Protein AF-A0A973ASE5-F1 (afdb_monomer)

Secondary structure (DSSP, 8-state):
---HHHHHHHHHHHHHHHHHHHHHHTTS-PPPHHHHHHHHHHHHHTT-HHHHHHHHHHHHHHHHHTT---HHHHHHHHHHHHHTT-HHHHHHHHHHHHHH---HHHHHHHHHHHHHHHHHTT-SS-TT-SHHHHHHHHS-HHHHHHHHHHHHHHHHHHHHT---SSS--HHHHHHHHHHHHHHHHHIIIIISS--EEEE--SS-EEEEEE-TT-PEEEEEEEPTT-EEEEP----TT-TTEEEEEESS-EEEEGGGEEE---

Mean predicted aligned error: 13.34 Å

Sequence (262 aa):
MVNPILALARGLTIVAVVCLFLSTKNLIGSPSLNDSWSQSLDALKRDSPKEACALLKDWVGLKSQEGIQSAEPFFNLSLCSWQLKERAQAVVYALTSLNLRNSPLKRNSDIKLLQSFQKEIGIRDNLPSRNSFILKMIFPTGFLIFLGFLGAWILIGTLTFRKNKTSIHPLSIIGISICGIGMIFFVFIHQLGGPIAVITADKEVPIFAFDKSGNPEELALLPSGTMIELGVNKNENKNEFVQVLQPMGGWIKKESIQTVIP

Radius of gyration: 26.82 Å; Cα contacts (8 Å, |Δi|>4): 340; chains: 1; bounding box: 98×62×55 Å

pLDDT: mean 76.33, std 12.86, range [39.84, 93.56]

Nearest PDB structures (foldseek):
  5dbk-assembly1_B  TM=4.071E-01  e=1.119E-02  Bacillus thuringiensis Bt407
  4wnd-assembly1_A  TM=5.338E-01  e=7.860E-02  Homo sapiens
  4gpk-assembly1_A  TM=4.048E-01  e=1.579E-02  Bacillus thuringiensis serovar thuringiensis
  3sf4-assembly1_A  TM=5.120E-01  e=2.083E-01  Homo sapiens
  7wb4-assembly1_e  TM=4.640E-01  e=2.474E-01  Xenopus laevis

Structure (mmCIF, N/CA/C/O backbone):
data_AF-A0A973ASE5-F1
#
_entry.id   AF-A0A973ASE5-F1
#
loop_
_atom_site.group_PDB
_atom_site.id
_atom_site.type_symbol
_atom_site.label_atom_id
_atom_site.label_alt_id
_atom_site.label_comp_id
_atom_site.label_asym_id
_atom_site.label_entity_id
_atom_site.label_seq_id
_atom_site.pdbx_PDB_ins_code
_atom_site.Cartn_x
_atom_site.Cartn_y
_atom_site.Cartn_z
_atom_site.occupancy
_atom_site.B_iso_or_equiv
_atom_site.auth_seq_id
_atom_site.auth_comp_id
_atom_site.auth_asym_id
_atom_site.auth_atom_id
_atom_site.pdbx_PDB_model_num
ATOM 1 N N . MET A 1 1 ? -63.841 24.972 -22.801 1.00 54.59 1 MET A N 1
ATOM 2 C CA . MET A 1 1 ? -62.799 24.667 -23.806 1.00 54.59 1 MET A CA 1
ATOM 3 C C . MET A 1 1 ? -61.577 25.516 -23.485 1.00 54.59 1 MET A C 1
ATOM 5 O O . MET A 1 1 ? -61.654 26.730 -23.608 1.00 54.59 1 MET A O 1
ATOM 9 N N . VAL A 1 2 ? -60.506 24.918 -22.953 1.00 51.50 2 VAL A N 1
ATOM 10 C CA . VAL A 1 2 ? -59.280 25.655 -22.593 1.00 51.50 2 VAL A CA 1
ATOM 11 C C . VAL A 1 2 ? -58.441 25.839 -23.855 1.00 51.50 2 VAL A C 1
ATOM 13 O O . VAL A 1 2 ? -58.180 24.872 -24.563 1.00 51.50 2 VAL A O 1
ATOM 16 N N . ASN A 1 3 ? -58.067 27.084 -24.150 1.00 62.06 3 ASN A N 1
ATOM 17 C CA . ASN A 1 3 ? -57.324 27.455 -25.350 1.00 62.06 3 ASN A CA 1
ATOM 18 C C . ASN A 1 3 ? -55.935 26.768 -25.343 1.00 62.06 3 ASN A C 1
ATOM 20 O O . ASN A 1 3 ? -55.152 27.028 -24.422 1.00 62.06 3 ASN A O 1
ATOM 24 N N . PRO A 1 4 ? -55.614 25.894 -26.318 1.00 66.56 4 PRO A N 1
ATOM 25 C CA . PRO A 1 4 ? -54.401 25.066 -26.302 1.00 66.56 4 PRO A CA 1
ATOM 26 C C . PRO A 1 4 ? -53.106 25.889 -26.274 1.00 66.56 4 PRO A C 1
ATOM 28 O O . PRO A 1 4 ? -52.105 25.448 -25.713 1.00 66.56 4 PRO A O 1
ATOM 31 N N . ILE A 1 5 ? -53.142 27.126 -26.776 1.00 67.19 5 ILE A N 1
ATOM 32 C CA . ILE A 1 5 ? -52.003 28.054 -26.749 1.00 67.19 5 ILE A CA 1
ATOM 33 C C . ILE A 1 5 ? -51.668 28.476 -25.307 1.00 67.19 5 ILE A C 1
ATOM 35 O O . ILE A 1 5 ? -50.499 28.567 -24.932 1.00 67.19 5 ILE A O 1
ATOM 39 N N . LEU A 1 6 ? -52.684 28.661 -24.458 1.00 64.81 6 LEU A N 1
ATOM 40 C CA . LEU A 1 6 ? -52.498 29.058 -23.060 1.00 64.81 6 LEU A CA 1
ATOM 41 C C . LEU A 1 6 ? -51.961 27.900 -22.200 1.00 64.81 6 LEU A C 1
ATOM 43 O O . LEU A 1 6 ? -51.208 28.128 -21.253 1.00 64.81 6 LEU A O 1
ATOM 47 N N . ALA A 1 7 ? -52.315 26.656 -22.541 1.00 66.88 7 ALA A N 1
ATOM 48 C CA . ALA A 1 7 ? -51.772 25.464 -21.890 1.00 66.88 7 ALA A CA 1
ATOM 49 C C . ALA A 1 7 ? -50.281 25.270 -22.222 1.00 66.88 7 ALA A C 1
ATOM 51 O O . ALA A 1 7 ? -49.484 24.972 -21.333 1.00 66.88 7 ALA A O 1
ATOM 52 N N . LEU A 1 8 ? -49.892 25.526 -23.475 1.00 64.00 8 LEU A N 1
ATOM 53 C CA . LEU A 1 8 ? -48.504 25.419 -23.930 1.00 64.00 8 LEU A CA 1
ATOM 54 C C . LEU A 1 8 ? -47.612 26.511 -23.315 1.00 64.00 8 LEU A C 1
ATOM 56 O O . LEU A 1 8 ? -46.509 26.223 -22.853 1.00 64.00 8 LEU A O 1
ATOM 60 N N . ALA A 1 9 ? -48.124 27.743 -23.207 1.00 64.31 9 ALA A N 1
ATOM 61 C CA . ALA A 1 9 ? -47.423 28.849 -22.553 1.00 64.31 9 ALA A CA 1
ATOM 62 C C . ALA A 1 9 ? -47.174 28.591 -21.055 1.00 64.31 9 ALA A C 1
ATOM 64 O O . ALA A 1 9 ? -46.095 28.907 -20.548 1.00 64.31 9 ALA A O 1
ATOM 65 N N . ARG A 1 10 ? -48.135 27.968 -20.353 1.00 66.06 10 ARG A N 1
ATOM 66 C CA . ARG A 1 10 ? -47.990 27.563 -18.942 1.00 66.06 10 ARG A CA 1
ATOM 67 C C . ARG A 1 10 ? -47.007 26.404 -18.764 1.00 66.06 10 ARG A C 1
ATOM 69 O O . ARG A 1 10 ? -46.221 26.421 -17.823 1.00 66.06 10 ARG A O 1
ATOM 76 N N . GLY A 1 11 ? -46.997 25.437 -19.684 1.00 63.00 11 GLY A N 1
ATOM 77 C CA . GLY A 1 11 ? -46.004 24.357 -19.687 1.00 63.00 11 GLY A CA 1
ATOM 78 C C . GLY A 1 11 ? -44.574 24.881 -19.856 1.00 63.00 11 GLY A C 1
ATOM 79 O O . GLY A 1 11 ? -43.689 24.515 -19.087 1.00 63.00 11 GLY A O 1
ATOM 80 N N . LEU A 1 12 ? -44.361 25.809 -20.794 1.00 60.47 12 LEU A N 1
ATOM 81 C CA . LEU A 1 12 ? -43.054 26.430 -21.042 1.00 60.47 12 LEU A CA 1
ATOM 82 C C . LEU A 1 12 ? -42.562 27.293 -19.877 1.00 60.47 12 LEU A C 1
ATOM 84 O O . LEU A 1 12 ? -41.375 27.261 -19.561 1.00 60.47 12 LEU A O 1
ATOM 88 N N . THR A 1 13 ? -43.451 28.025 -19.201 1.00 66.38 13 THR A N 1
ATOM 89 C CA . THR A 1 13 ? -43.063 28.809 -18.016 1.00 66.38 13 THR A CA 1
ATOM 90 C C . THR A 1 13 ? -42.704 27.916 -16.836 1.00 66.38 13 THR A C 1
ATOM 92 O O . THR A 1 13 ? -41.729 28.202 -16.150 1.00 66.38 13 THR A O 1
ATOM 95 N N . ILE A 1 14 ? -43.410 26.801 -16.626 1.00 65.69 14 ILE A N 1
ATOM 96 C CA . ILE A 1 14 ? -43.063 25.845 -15.564 1.00 65.69 14 ILE A CA 1
ATOM 97 C C . ILE A 1 14 ? -41.712 25.183 -15.854 1.00 65.69 14 ILE A C 1
ATOM 99 O O . ILE A 1 14 ? -40.874 25.113 -14.961 1.00 65.69 14 ILE A O 1
ATOM 103 N N . VAL A 1 15 ? -41.449 24.769 -17.098 1.00 66.25 15 VAL A N 1
ATOM 104 C CA . VAL A 1 15 ? -40.149 24.188 -17.476 1.00 66.25 15 VAL A CA 1
ATOM 105 C C . VAL A 1 15 ? -39.024 25.215 -17.337 1.00 66.25 15 VAL A C 1
ATOM 107 O O . VAL A 1 15 ? -37.989 24.898 -16.761 1.00 66.25 15 VAL A O 1
ATOM 110 N N . ALA A 1 16 ? -39.233 26.463 -17.766 1.00 63.34 16 ALA A N 1
ATOM 111 C CA . ALA A 1 16 ? -38.241 27.526 -17.613 1.00 63.34 16 ALA A CA 1
ATOM 112 C C . ALA A 1 16 ? -37.953 27.845 -16.139 1.00 63.34 16 ALA A C 1
ATOM 114 O O . ALA A 1 16 ? -36.793 28.011 -15.770 1.00 63.34 16 ALA A O 1
ATOM 115 N N . VAL A 1 17 ? -38.979 27.870 -15.281 1.00 63.56 17 VAL A N 1
ATOM 116 C CA . VAL A 1 17 ? -38.823 28.089 -13.835 1.00 63.56 17 VAL A CA 1
ATOM 117 C C . VAL A 1 17 ? -38.135 26.900 -13.168 1.00 63.56 17 VAL A C 1
ATOM 119 O O . VAL A 1 17 ? -37.285 27.117 -12.314 1.00 63.56 17 VAL A O 1
ATOM 122 N N . VAL A 1 18 ? -38.417 25.660 -13.575 1.00 62.78 18 VAL A N 1
ATOM 123 C CA . VAL A 1 18 ? -37.726 24.465 -13.059 1.00 62.78 18 VAL A CA 1
ATOM 124 C C . VAL A 1 18 ? -36.266 24.425 -13.523 1.00 62.78 18 VAL A C 1
ATOM 126 O O . VAL A 1 18 ? -35.388 24.135 -12.715 1.00 62.78 18 VAL A O 1
ATOM 129 N N . CYS A 1 19 ? -35.970 24.797 -14.771 1.00 52.38 19 CYS A N 1
ATOM 130 C CA . CYS A 1 19 ? -34.597 24.936 -15.264 1.00 52.38 19 CYS A CA 1
ATOM 131 C C . CYS A 1 19 ? -33.847 26.078 -14.564 1.00 52.38 19 CYS A C 1
ATOM 133 O O . CYS A 1 19 ? -32.681 25.910 -14.217 1.00 52.38 19 CYS A O 1
ATOM 135 N N . LEU A 1 20 ? -34.512 27.201 -14.278 1.00 52.56 20 LEU A N 1
ATOM 136 C CA . LEU A 1 20 ? -33.948 28.284 -13.468 1.00 52.56 20 LEU A CA 1
ATOM 137 C C . LEU A 1 20 ? -33.749 27.860 -12.012 1.00 52.56 20 LEU A C 1
ATOM 139 O O . LEU A 1 20 ? -32.725 28.205 -11.438 1.00 52.56 20 LEU A O 1
ATOM 143 N N . PHE A 1 21 ? -34.646 27.070 -11.417 1.00 52.72 21 PHE A N 1
ATOM 144 C CA . PHE A 1 21 ? -34.480 26.535 -10.059 1.00 52.72 21 PHE A CA 1
ATOM 145 C C . PHE A 1 21 ? -33.365 25.486 -9.964 1.00 52.72 21 PHE A C 1
ATOM 147 O O . PHE A 1 21 ? -32.631 25.462 -8.980 1.00 52.72 21 PHE A O 1
ATOM 154 N N . LEU A 1 22 ? -33.188 24.648 -10.987 1.00 50.81 22 LEU A N 1
ATOM 155 C CA . LEU A 1 22 ? -32.067 23.707 -11.072 1.00 50.81 22 LEU A CA 1
ATOM 156 C C . LEU A 1 22 ? -30.739 24.436 -11.336 1.00 50.81 22 LEU A C 1
ATOM 158 O O . LEU A 1 22 ? -29.730 24.105 -10.721 1.00 50.81 22 LEU A O 1
ATOM 162 N N . SER A 1 23 ? -30.747 25.485 -12.165 1.00 41.03 23 SER A N 1
ATOM 163 C CA . SER A 1 23 ? -29.568 26.321 -12.415 1.00 41.03 23 SER A CA 1
ATOM 164 C C . SER A 1 23 ? -29.199 27.182 -11.203 1.00 41.03 23 SER A C 1
ATOM 166 O O . SER A 1 23 ? -28.018 27.374 -10.937 1.00 41.03 23 SER A O 1
ATOM 168 N N . THR A 1 24 ? -30.181 27.682 -10.448 1.00 41.16 24 THR A N 1
ATOM 169 C CA . THR A 1 24 ? -29.941 28.492 -9.241 1.00 41.16 24 THR A CA 1
ATOM 170 C C . THR A 1 24 ? -29.565 27.649 -8.033 1.00 41.16 24 THR A C 1
ATOM 172 O O . THR A 1 24 ? -28.753 28.102 -7.235 1.00 41.16 24 THR A O 1
ATOM 175 N N . LYS A 1 25 ? -30.025 26.395 -7.924 1.00 43.78 25 LYS A N 1
ATOM 176 C CA . LYS A 1 25 ? -29.478 25.449 -6.935 1.00 43.78 25 LYS A CA 1
ATOM 177 C C . LYS A 1 25 ? -27.997 25.127 -7.167 1.00 43.78 25 LYS A C 1
ATOM 179 O O . LYS A 1 25 ? -27.300 24.877 -6.193 1.00 43.78 25 LYS A O 1
ATOM 184 N N . ASN A 1 26 ? -27.502 25.237 -8.402 1.00 43.47 26 ASN A N 1
ATOM 185 C CA . ASN A 1 26 ? -26.064 25.197 -8.706 1.00 43.47 26 ASN A CA 1
ATOM 186 C C . ASN A 1 26 ? -25.333 26.537 -8.461 1.00 43.47 26 ASN A C 1
ATOM 188 O O . ASN A 1 26 ? -24.112 26.583 -8.556 1.00 43.47 26 ASN A O 1
ATOM 192 N N . LEU A 1 27 ? -26.052 27.623 -8.147 1.00 39.84 27 LEU A N 1
ATOM 193 C CA . LEU A 1 27 ? -25.506 28.963 -7.867 1.00 39.84 27 LEU A CA 1
ATOM 194 C C . LEU A 1 27 ? -25.623 29.372 -6.389 1.00 39.84 27 LEU A C 1
ATOM 196 O O . LEU A 1 27 ? -25.128 30.434 -6.011 1.00 39.84 27 LEU A O 1
ATOM 200 N N . ILE A 1 28 ? -26.232 28.544 -5.532 1.00 41.81 28 ILE A N 1
ATOM 201 C CA . ILE A 1 28 ? -26.172 28.722 -4.076 1.00 41.81 28 ILE A CA 1
ATOM 202 C C . ILE A 1 28 ? -24.798 28.231 -3.615 1.00 41.81 28 ILE A C 1
ATOM 204 O O . ILE A 1 28 ? -24.626 27.079 -3.234 1.00 41.81 28 ILE A O 1
ATOM 208 N N . GLY A 1 29 ? -23.821 29.133 -3.719 1.00 42.00 29 GLY A N 1
ATOM 209 C CA . GLY A 1 29 ? -22.592 29.167 -2.932 1.00 42.00 29 GLY A CA 1
ATOM 210 C C . GLY A 1 29 ? -21.932 27.822 -2.655 1.00 42.00 29 GLY A C 1
ATOM 211 O O . GLY A 1 29 ? -21.730 27.483 -1.492 1.00 42.00 29 GLY A O 1
ATOM 212 N N . SER A 1 30 ? -21.533 27.080 -3.689 1.00 45.12 30 SER A N 1
ATOM 213 C CA . SER A 1 30 ? -20.401 26.178 -3.498 1.00 45.12 30 SER A CA 1
ATOM 214 C C . SER A 1 30 ? -19.201 27.072 -3.156 1.00 45.12 30 SER A C 1
ATOM 216 O O . SER A 1 30 ? -18.880 27.939 -3.982 1.00 45.12 30 SER A O 1
ATOM 218 N N . PRO A 1 31 ? -18.562 26.944 -1.975 1.00 52.31 31 PRO A N 1
ATOM 219 C CA . PRO A 1 31 ? -17.299 27.633 -1.726 1.00 52.31 31 PRO A CA 1
ATOM 220 C C . PRO A 1 31 ? -16.385 27.349 -2.916 1.00 52.31 31 PRO A C 1
ATOM 222 O O . PRO A 1 31 ? -16.406 26.232 -3.447 1.00 52.31 31 PRO A O 1
ATOM 225 N N . SER A 1 32 ? -15.657 28.360 -3.403 1.00 62.22 32 SER A N 1
ATOM 226 C CA . SER A 1 32 ? -14.802 28.139 -4.567 1.00 62.22 32 SER A CA 1
ATOM 227 C C . SER A 1 32 ? -13.897 26.936 -4.268 1.00 62.22 32 SER A C 1
ATOM 229 O O . SER A 1 32 ? -13.468 26.751 -3.130 1.00 62.22 32 SER A O 1
ATOM 231 N N . LEU A 1 33 ? -13.644 26.055 -5.238 1.00 62.12 33 LEU A N 1
ATOM 232 C CA . LEU A 1 33 ? -12.897 24.810 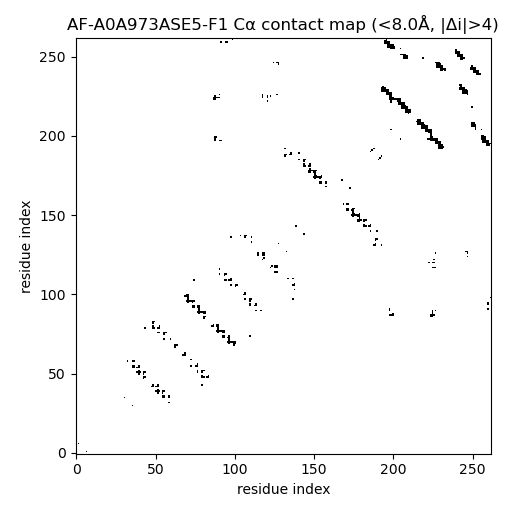-4.979 1.00 62.12 33 LEU A CA 1
ATOM 233 C C . LEU A 1 33 ? -11.509 25.050 -4.351 1.00 62.12 33 LEU A C 1
ATOM 235 O O . LEU A 1 33 ? -10.950 24.165 -3.704 1.00 62.12 33 LEU A O 1
ATOM 239 N N . ASN A 1 34 ? -10.952 26.246 -4.543 1.00 65.81 34 ASN A N 1
ATOM 240 C CA . ASN A 1 34 ? -9.715 26.677 -3.901 1.00 65.81 34 ASN A CA 1
ATOM 241 C C . ASN A 1 34 ? -9.925 27.063 -2.427 1.00 65.81 34 ASN A C 1
ATOM 243 O O . ASN A 1 34 ? -9.039 26.816 -1.609 1.00 65.81 34 ASN A O 1
ATOM 247 N N . ASP A 1 35 ? -11.095 27.600 -2.079 1.00 75.62 35 ASP A N 1
ATOM 248 C CA . ASP A 1 35 ? -11.489 27.894 -0.701 1.00 75.62 35 ASP A CA 1
ATOM 249 C C . ASP A 1 35 ? -11.771 26.615 0.090 1.00 75.62 35 ASP A C 1
ATOM 251 O O . ASP A 1 35 ? -11.356 26.522 1.239 1.00 75.62 35 ASP A O 1
ATOM 255 N N . SER A 1 36 ? -12.411 25.592 -0.492 1.00 77.00 36 SER A N 1
ATOM 256 C CA . SER A 1 36 ? -12.649 24.344 0.257 1.00 77.00 36 SER A CA 1
ATOM 257 C C . SER A 1 36 ? -11.355 23.563 0.511 1.00 77.00 36 SER A C 1
ATOM 259 O O . SER A 1 36 ? -11.184 22.972 1.579 1.00 77.00 36 SER A O 1
ATOM 261 N N . TRP A 1 37 ? -10.387 23.636 -0.412 1.00 81.94 37 TRP A N 1
ATOM 262 C CA . TRP A 1 37 ? -9.043 23.102 -0.192 1.00 81.94 37 TRP A CA 1
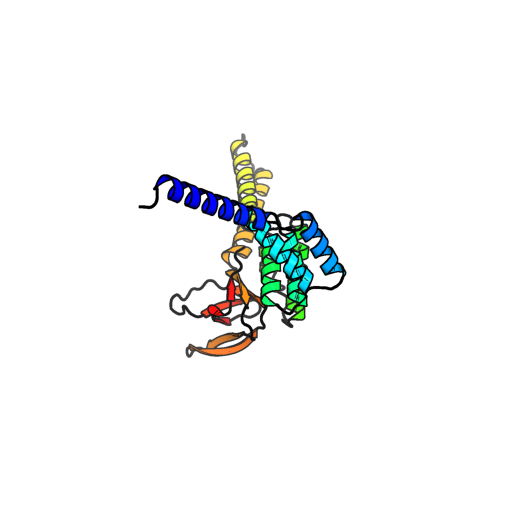ATOM 263 C C . TRP A 1 37 ? -8.328 23.814 0.961 1.00 81.94 37 TRP A C 1
ATOM 265 O O . TRP A 1 37 ? -7.874 23.153 1.896 1.00 81.94 37 TRP A O 1
ATOM 275 N N . SER A 1 38 ? -8.252 25.148 0.943 1.00 83.00 38 SER A N 1
ATOM 276 C CA . SER A 1 38 ? -7.582 25.911 2.005 1.00 83.00 38 SER A CA 1
ATOM 277 C C . SER A 1 38 ? -8.273 25.738 3.363 1.00 83.00 38 SER A C 1
ATOM 279 O O . SER A 1 38 ? -7.597 25.457 4.354 1.00 83.00 38 SER A O 1
ATOM 281 N N . GLN A 1 39 ? -9.608 25.768 3.396 1.00 83.25 39 GLN A N 1
ATOM 282 C CA . GLN A 1 39 ? -10.405 25.506 4.598 1.00 83.25 39 GLN A CA 1
ATOM 283 C C . GLN A 1 39 ? -10.152 24.106 5.162 1.00 83.25 39 GLN A C 1
ATOM 285 O O . GLN A 1 39 ? -10.030 23.954 6.377 1.00 83.25 39 GLN A O 1
ATOM 290 N N . SER A 1 40 ? -10.005 23.090 4.306 1.00 81.50 40 SER A N 1
ATOM 291 C CA . SER A 1 40 ? -9.689 21.733 4.761 1.00 81.50 40 SER A CA 1
ATOM 292 C C . SER A 1 40 ? -8.304 21.640 5.409 1.00 81.50 40 SER A C 1
ATOM 294 O O . SER A 1 40 ? -8.147 21.000 6.450 1.00 81.50 40 SER A O 1
ATOM 296 N N . LEU A 1 41 ? -7.302 22.332 4.853 1.00 86.06 41 LEU A N 1
ATOM 297 C CA . LEU A 1 41 ? -5.957 22.381 5.425 1.00 86.06 41 LEU A CA 1
ATOM 298 C C . LEU A 1 41 ? -5.946 23.124 6.761 1.00 86.06 41 LEU A C 1
ATOM 300 O O . LEU A 1 41 ? -5.256 22.713 7.693 1.00 86.06 41 LEU A O 1
ATOM 304 N N . ASP A 1 42 ? -6.722 24.196 6.880 1.00 86.31 42 ASP A N 1
ATOM 305 C CA . ASP A 1 42 ? -6.844 24.935 8.132 1.00 86.31 42 ASP A CA 1
ATOM 306 C C . ASP A 1 42 ? -7.667 24.171 9.178 1.00 86.31 42 ASP A C 1
ATOM 308 O O . ASP A 1 42 ? -7.375 24.265 10.369 1.00 86.31 42 ASP A O 1
ATOM 312 N N . ALA A 1 43 ? -8.650 23.362 8.774 1.00 81.56 43 ALA A N 1
ATOM 313 C CA . ALA A 1 43 ? -9.339 22.426 9.665 1.00 81.56 43 ALA A CA 1
ATOM 314 C C . ALA A 1 43 ? -8.395 21.323 10.185 1.00 81.56 43 ALA A C 1
ATOM 316 O O . ALA A 1 43 ? -8.447 20.993 11.369 1.00 81.56 43 ALA A O 1
ATOM 317 N N . LEU A 1 44 ? -7.477 20.815 9.349 1.00 83.38 44 LEU A N 1
ATOM 318 C CA . LEU A 1 44 ? -6.426 19.883 9.788 1.00 83.38 44 LEU A CA 1
ATOM 319 C C . LEU A 1 44 ? -5.470 20.529 10.797 1.00 83.38 44 LEU A C 1
ATOM 321 O O . LEU A 1 44 ? -5.146 19.918 11.810 1.00 83.38 44 LEU A O 1
ATOM 325 N N . LYS A 1 45 ? -5.046 21.779 10.565 1.00 86.44 45 LYS A N 1
ATOM 326 C CA . LYS A 1 45 ? -4.188 22.515 11.51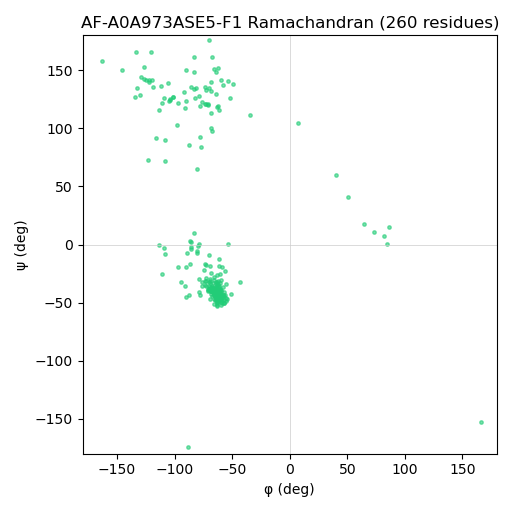5 1.00 86.44 45 LYS A CA 1
ATOM 327 C C . LYS A 1 45 ? -4.881 22.787 12.851 1.00 86.44 45 LYS A C 1
ATOM 329 O O . LYS A 1 45 ? -4.214 22.835 13.878 1.00 86.44 45 LYS A O 1
ATOM 334 N N . ARG A 1 46 ? -6.202 22.982 12.830 1.00 86.44 46 ARG A N 1
ATOM 335 C CA . ARG A 1 46 ? -7.048 23.190 14.018 1.00 86.44 46 ARG A CA 1
ATOM 336 C C . ARG A 1 46 ? -7.467 21.878 14.700 1.00 86.44 46 ARG A C 1
ATOM 338 O O . ARG A 1 46 ? -8.344 21.915 15.557 1.00 86.44 46 ARG A O 1
ATOM 345 N N . ASP A 1 47 ? -6.888 20.741 14.305 1.00 84.00 47 ASP A N 1
ATOM 346 C CA . ASP A 1 47 ? -7.198 19.399 14.821 1.00 84.00 47 ASP A CA 1
ATOM 347 C C . ASP A 1 47 ? -8.705 19.077 14.815 1.00 84.00 47 ASP A C 1
ATOM 349 O O . ASP A 1 47 ? -9.271 18.515 15.750 1.00 84.00 47 ASP A O 1
ATOM 353 N N . SER A 1 48 ? -9.386 19.478 13.738 1.00 89.12 48 SER A N 1
ATOM 354 C CA . SER A 1 48 ? -10.818 19.249 13.523 1.00 89.12 48 SER A CA 1
ATOM 355 C C . SER A 1 48 ? -11.029 18.201 12.418 1.00 89.12 48 SER A C 1
ATOM 357 O O . SER A 1 48 ? -11.461 18.537 11.310 1.00 89.12 48 SER A O 1
ATOM 359 N N . PRO A 1 49 ? -10.739 16.906 12.681 1.00 87.25 49 PRO A N 1
ATOM 360 C CA . PRO A 1 49 ? -10.674 15.868 11.648 1.00 87.25 49 PRO A CA 1
ATOM 361 C C . PRO A 1 49 ? -12.002 15.623 10.937 1.00 87.25 49 PRO A C 1
ATOM 363 O O . PRO A 1 49 ? -12.003 15.312 9.751 1.00 87.25 49 PRO A O 1
ATOM 366 N N . LYS A 1 50 ? -13.139 15.786 11.629 1.00 89.06 50 LYS A N 1
ATOM 367 C CA . LYS A 1 50 ? -14.476 15.605 11.037 1.00 89.06 50 LYS A CA 1
ATOM 368 C C . LYS A 1 50 ? -14.754 16.628 9.937 1.00 89.06 50 LYS A C 1
ATOM 370 O O . LYS A 1 50 ? -15.189 16.253 8.853 1.00 89.06 50 LYS A O 1
ATOM 375 N N . GLU A 1 51 ? -14.478 17.900 10.221 1.00 88.19 51 GLU A N 1
ATOM 376 C CA . GLU A 1 51 ? -14.659 19.008 9.277 1.00 88.19 51 GLU A CA 1
ATOM 377 C C . GLU A 1 51 ? -13.697 18.860 8.094 1.00 88.19 51 GLU A C 1
ATOM 379 O O . GLU A 1 51 ? -14.124 18.892 6.942 1.00 88.19 51 GLU A O 1
ATOM 384 N N . ALA A 1 52 ? -12.419 18.580 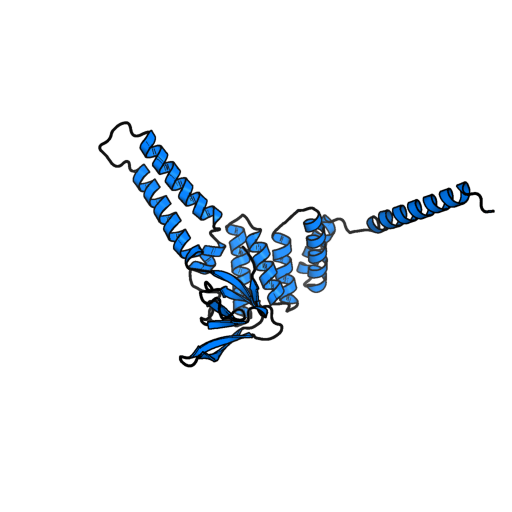8.374 1.00 87.94 52 ALA A N 1
ATOM 385 C CA . ALA A 1 52 ? -11.413 18.346 7.343 1.00 87.94 52 ALA A CA 1
ATOM 386 C C . ALA A 1 52 ? -11.793 17.193 6.398 1.00 87.94 52 ALA A C 1
ATOM 388 O O . ALA A 1 52 ? -11.734 17.347 5.179 1.00 87.94 52 ALA A O 1
ATOM 389 N N . CYS A 1 53 ? -12.217 16.051 6.947 1.00 89.62 53 CYS A N 1
ATOM 390 C CA . CYS A 1 53 ? -12.625 14.892 6.155 1.00 89.62 53 CYS A CA 1
ATOM 391 C C . CYS A 1 53 ? -13.857 15.177 5.289 1.00 89.62 53 CYS A C 1
ATOM 393 O O . CYS A 1 53 ? -13.893 14.723 4.148 1.00 89.62 53 CYS A O 1
ATOM 395 N N . ALA A 1 54 ? -14.850 15.913 5.798 1.00 88.94 54 ALA A N 1
ATOM 396 C CA . ALA A 1 54 ? -16.028 16.285 5.015 1.00 88.94 54 ALA A CA 1
ATOM 397 C C . ALA A 1 54 ? -15.642 17.173 3.821 1.00 88.94 54 ALA A C 1
ATOM 399 O O . ALA A 1 54 ? -15.914 16.815 2.677 1.00 88.94 54 ALA A O 1
ATOM 400 N N . LEU A 1 55 ? -14.896 18.253 4.078 1.00 88.50 55 LEU A N 1
ATOM 401 C CA . LEU A 1 55 ? -14.448 19.188 3.040 1.00 88.50 55 LEU A CA 1
ATOM 402 C C . LEU A 1 55 ? -13.583 18.506 1.970 1.00 88.50 55 LEU A C 1
ATOM 404 O O . LEU A 1 55 ? -13.726 18.786 0.780 1.00 88.50 55 LEU A O 1
ATOM 408 N N . LEU A 1 56 ? -12.702 17.584 2.371 1.00 88.94 56 LEU A N 1
ATOM 409 C CA . LEU A 1 56 ? -11.864 16.833 1.436 1.00 88.94 56 LEU A CA 1
ATOM 410 C C . LEU A 1 56 ? -12.660 15.816 0.612 1.00 88.94 56 LEU A C 1
ATOM 412 O O . LEU A 1 56 ? -12.376 15.665 -0.575 1.00 88.94 56 LEU A O 1
ATOM 416 N N . LYS A 1 57 ? -13.644 15.123 1.205 1.00 90.25 57 LYS A N 1
ATOM 417 C CA . LYS A 1 57 ? -14.523 14.194 0.469 1.00 90.25 57 LYS A CA 1
ATOM 418 C C . LYS A 1 57 ? -15.312 14.948 -0.602 1.00 90.25 57 LYS A C 1
ATOM 420 O O . LYS A 1 57 ? -15.347 14.497 -1.747 1.00 90.25 57 LYS A O 1
ATOM 425 N N . ASP A 1 58 ? -15.847 16.116 -0.259 1.00 87.94 58 ASP A N 1
ATOM 426 C CA . ASP A 1 58 ? -16.571 16.975 -1.198 1.00 87.94 58 ASP A CA 1
ATOM 427 C C . ASP A 1 58 ? -15.651 17.477 -2.320 1.00 87.94 58 ASP A C 1
ATOM 429 O O . ASP A 1 58 ? -15.989 17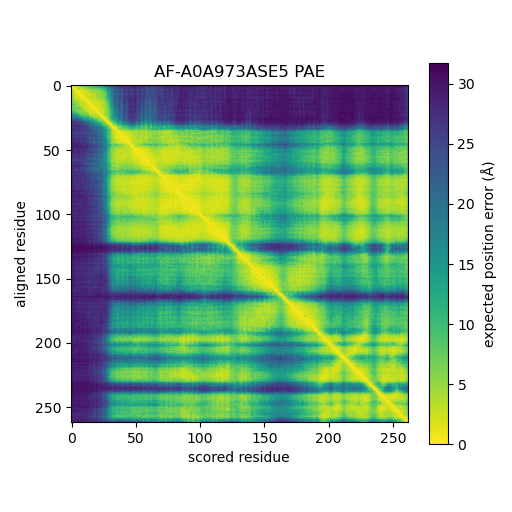.373 -3.500 1.00 87.94 58 ASP A O 1
ATOM 433 N N . TRP A 1 59 ? -14.444 17.944 -1.975 1.00 87.69 59 TRP A N 1
ATOM 434 C CA . TRP A 1 59 ? -13.454 18.388 -2.961 1.00 87.69 59 TRP A CA 1
ATOM 435 C C . TRP A 1 59 ? -13.063 17.266 -3.931 1.00 87.69 59 TRP A C 1
ATOM 437 O O . TRP A 1 59 ? -13.044 17.476 -5.145 1.00 87.69 59 TRP A O 1
ATOM 447 N N . VAL A 1 60 ? -12.781 16.063 -3.415 1.00 87.75 60 VAL A N 1
ATOM 448 C CA . VAL A 1 60 ? -12.428 14.891 -4.234 1.00 87.75 60 VAL A CA 1
ATOM 449 C C . VAL A 1 60 ? -13.593 14.483 -5.130 1.00 87.75 60 VAL A C 1
ATOM 451 O O . VAL A 1 60 ? -13.373 14.196 -6.305 1.00 87.75 60 VAL A O 1
ATOM 454 N N . GLY A 1 61 ? -14.824 14.497 -4.613 1.00 85.81 61 GLY A N 1
ATOM 455 C CA . GLY A 1 61 ? -16.025 14.203 -5.392 1.00 85.81 61 GLY A CA 1
ATOM 456 C C . GLY A 1 61 ? -16.193 15.155 -6.576 1.00 85.81 61 GLY A C 1
ATOM 457 O O . GLY A 1 61 ? -16.377 14.703 -7.706 1.00 85.81 61 GLY A O 1
ATOM 458 N N . LEU A 1 62 ? -16.042 16.461 -6.339 1.00 84.56 62 LEU A N 1
ATOM 459 C CA . LEU A 1 62 ? -16.123 17.485 -7.383 1.00 84.56 62 LEU A CA 1
ATOM 460 C C . LEU A 1 62 ? -14.992 17.345 -8.413 1.00 84.56 62 LEU A C 1
ATOM 462 O O . LEU A 1 62 ? -15.248 17.304 -9.614 1.00 84.56 62 LEU A O 1
ATOM 466 N N . LYS A 1 63 ? -13.737 17.193 -7.972 1.00 82.06 63 LYS A N 1
ATOM 467 C CA . LYS A 1 63 ? -12.599 17.041 -8.895 1.00 82.06 63 LYS A CA 1
ATOM 468 C C . LYS A 1 63 ? -12.628 15.748 -9.696 1.00 82.06 63 LYS A C 1
ATOM 470 O O . LYS A 1 63 ? -12.250 15.756 -10.866 1.00 82.06 63 LYS A O 1
ATOM 475 N N . SER A 1 64 ? -13.144 14.666 -9.120 1.00 83.25 64 SER A N 1
ATOM 476 C CA . SER A 1 64 ? -13.350 13.421 -9.853 1.00 83.25 64 SER A CA 1
ATOM 477 C C . SER A 1 64 ? -14.380 13.578 -10.977 1.00 83.25 64 SER A C 1
ATOM 479 O O . SER A 1 64 ? -14.214 12.951 -12.021 1.00 83.25 64 SER A O 1
ATOM 481 N N . GLN A 1 65 ? -15.414 14.410 -10.802 1.00 82.75 65 GLN A N 1
ATOM 482 C CA . GLN A 1 65 ? -16.383 14.724 -11.864 1.00 82.75 65 GLN A CA 1
ATOM 483 C C . GLN A 1 65 ? -15.754 15.560 -12.988 1.00 82.75 65 GLN A C 1
ATOM 485 O O . GLN A 1 65 ? -16.125 15.409 -14.148 1.00 82.75 65 GLN A O 1
ATOM 490 N N . GLU A 1 66 ? -14.756 16.383 -12.662 1.00 81.00 66 GLU A N 1
ATOM 491 C CA . GLU A 1 66 ? -13.941 17.130 -13.631 1.00 81.00 66 GLU A CA 1
ATOM 492 C C . GLU A 1 66 ? -12.832 16.276 -14.285 1.00 81.00 66 GLU A C 1
ATOM 494 O O . GLU A 1 66 ? -12.079 16.774 -15.121 1.00 81.00 66 GLU A O 1
ATOM 499 N N . GLY A 1 67 ? -12.693 14.999 -13.905 1.00 77.62 67 GLY A N 1
ATOM 500 C CA . GLY A 1 67 ? -11.627 14.113 -14.388 1.00 77.62 67 GLY A CA 1
ATOM 501 C C . GLY A 1 67 ? -10.237 14.423 -13.817 1.00 77.62 67 GLY A C 1
ATOM 502 O O . GLY A 1 67 ? -9.240 13.877 -14.288 1.00 77.62 67 GLY A O 1
ATOM 503 N N . ILE A 1 68 ? -10.147 15.283 -12.801 1.00 74.31 68 ILE A N 1
ATOM 504 C CA . ILE A 1 68 ? -8.891 15.658 -12.153 1.00 74.31 68 ILE A CA 1
ATOM 505 C C . ILE A 1 68 ? -8.637 14.710 -10.982 1.00 74.31 68 ILE A C 1
ATOM 507 O O . ILE A 1 68 ? -9.378 14.691 -10.000 1.00 74.31 68 ILE A O 1
ATOM 511 N N . GLN A 1 69 ? -7.541 13.955 -11.057 1.00 79.88 69 GLN A N 1
ATOM 512 C CA . GLN A 1 69 ? -7.064 13.111 -9.964 1.00 79.88 69 GLN A CA 1
A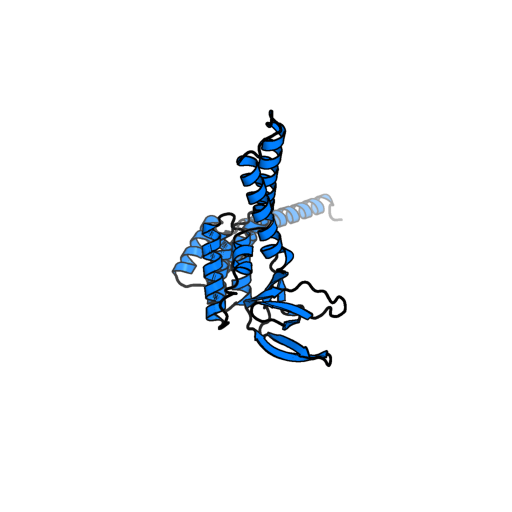TOM 513 C C . GLN A 1 69 ? -5.762 13.688 -9.399 1.00 79.88 69 GLN A C 1
ATOM 515 O O . GLN A 1 69 ? -4.782 13.867 -10.118 1.00 79.88 69 GLN A O 1
ATOM 520 N N . SER A 1 70 ? -5.753 13.996 -8.102 1.00 85.69 70 SER A N 1
ATOM 521 C CA . SER A 1 70 ? -4.576 14.471 -7.365 1.00 85.69 70 SER A CA 1
ATOM 522 C C . SER A 1 70 ? -4.360 13.583 -6.146 1.00 85.69 70 SER A C 1
ATOM 524 O O . SER A 1 70 ? -5.321 13.152 -5.514 1.00 85.69 70 SER A O 1
ATOM 526 N N . ALA A 1 71 ? -3.098 13.303 -5.821 1.00 88.25 71 ALA A N 1
ATOM 527 C CA . ALA A 1 71 ? -2.735 12.450 -4.694 1.00 88.25 71 ALA A CA 1
ATOM 528 C C . ALA A 1 71 ? -2.879 13.157 -3.336 1.00 88.25 71 ALA A C 1
ATOM 530 O O . ALA A 1 71 ? -3.243 12.538 -2.341 1.00 88.25 71 ALA A O 1
ATOM 531 N N . GLU A 1 72 ? -2.590 14.459 -3.283 1.00 89.88 72 GLU A N 1
ATOM 532 C CA . GLU A 1 72 ? -2.550 15.247 -2.049 1.00 89.88 72 GLU A CA 1
ATOM 533 C C . GLU A 1 72 ? -3.857 15.207 -1.217 1.00 89.88 72 GLU A C 1
ATOM 535 O O . GLU A 1 72 ? -3.770 15.019 -0.001 1.00 89.88 72 GLU A O 1
ATOM 540 N N . PRO A 1 73 ? -5.062 15.308 -1.808 1.00 89.75 73 PRO A N 1
ATOM 541 C CA . PRO A 1 73 ? -6.317 15.140 -1.076 1.00 89.75 73 PRO A CA 1
ATOM 542 C C . PRO A 1 73 ? -6.475 13.758 -0.443 1.00 89.75 73 PRO A C 1
ATOM 544 O O . PRO A 1 73 ? -6.914 13.667 0.699 1.00 89.75 73 PRO A O 1
ATOM 547 N N . PHE A 1 74 ? -6.087 12.685 -1.139 1.00 91.69 74 PHE A N 1
ATOM 548 C CA . PHE A 1 74 ? -6.162 11.325 -0.597 1.00 91.69 74 PHE A CA 1
ATOM 549 C C . PHE A 1 74 ? -5.176 11.114 0.554 1.00 91.69 74 PHE A C 1
ATOM 551 O O . PHE A 1 74 ? -5.511 10.464 1.543 1.00 91.69 74 PHE A O 1
ATOM 558 N N . PHE A 1 75 ? -3.992 11.729 0.480 1.00 91.81 75 PHE A N 1
ATOM 559 C CA . PHE A 1 75 ? -3.054 11.748 1.599 1.00 91.81 75 PHE A CA 1
ATOM 560 C C . PHE A 1 75 ? -3.682 12.405 2.835 1.00 91.81 75 PHE A C 1
ATOM 562 O O . PHE A 1 75 ? -3.694 11.820 3.915 1.00 91.81 75 PHE A O 1
ATOM 569 N N . ASN A 1 76 ? -4.283 13.581 2.677 1.00 92.00 76 ASN A N 1
ATOM 570 C CA . ASN A 1 76 ? -4.929 14.286 3.784 1.00 92.00 76 ASN A CA 1
ATOM 571 C C . ASN A 1 76 ? -6.180 13.555 4.306 1.00 92.00 76 ASN A C 1
ATOM 573 O O . ASN A 1 76 ? -6.399 13.501 5.517 1.00 92.00 76 ASN A O 1
ATOM 577 N N . LEU A 1 77 ? -6.958 12.926 3.418 1.00 92.94 77 LEU A N 1
ATOM 578 C CA . LEU A 1 77 ? -8.088 12.070 3.789 1.00 92.94 77 LEU A CA 1
ATOM 579 C C . LEU A 1 77 ? -7.644 10.882 4.634 1.00 92.94 77 LEU A C 1
ATOM 581 O O . LEU A 1 77 ? -8.339 10.520 5.583 1.00 92.94 77 LEU A O 1
ATOM 585 N N . SER A 1 78 ? -6.490 10.289 4.322 1.00 93.56 78 SER A N 1
ATOM 586 C CA . SER A 1 78 ? -5.948 9.194 5.122 1.00 93.56 78 SER A CA 1
ATOM 587 C C . SER A 1 78 ? -5.644 9.630 6.557 1.00 93.56 78 SER A C 1
ATOM 589 O O . SER A 1 78 ? -5.998 8.916 7.491 1.00 93.56 78 SER A O 1
ATOM 591 N N . LEU A 1 79 ? -5.089 10.834 6.744 1.00 93.00 79 LEU A N 1
ATOM 592 C CA . LEU A 1 79 ? -4.773 11.389 8.062 1.00 93.00 79 LEU A CA 1
ATOM 593 C C . LEU A 1 79 ? -6.035 11.650 8.889 1.00 93.00 79 LEU A C 1
ATOM 595 O O . LEU A 1 79 ? -6.130 11.173 10.019 1.00 93.00 79 LEU A O 1
ATOM 599 N N . CYS A 1 80 ? -7.026 12.353 8.332 1.00 93.06 80 CYS A N 1
ATOM 600 C CA . CYS A 1 80 ? -8.244 12.646 9.089 1.00 93.06 80 CYS A CA 1
ATOM 601 C C . CYS A 1 80 ? -9.063 11.373 9.360 1.00 93.06 80 CYS A C 1
ATOM 603 O O . CYS A 1 80 ? -9.537 11.187 10.477 1.00 93.06 80 CYS A O 1
ATOM 605 N N . SER A 1 81 ? -9.159 10.443 8.401 1.00 92.38 81 SER A N 1
ATOM 606 C CA . SER A 1 81 ? -9.880 9.171 8.595 1.00 92.38 81 SER A CA 1
ATOM 607 C C . SER A 1 81 ? -9.222 8.325 9.688 1.00 92.38 81 SER A C 1
ATOM 609 O O . SER A 1 81 ? -9.904 7.689 10.491 1.00 92.38 81 SER A O 1
ATOM 611 N N . TRP A 1 82 ? -7.889 8.377 9.784 1.00 93.31 82 TRP A N 1
ATOM 612 C CA . TRP A 1 82 ? -7.144 7.732 10.860 1.00 93.31 82 TRP A CA 1
ATOM 613 C C . TRP A 1 82 ? -7.490 8.313 12.232 1.00 93.31 82 TRP A C 1
ATOM 615 O O . TRP A 1 82 ? -7.785 7.561 13.163 1.00 93.31 82 TRP A O 1
ATOM 625 N N . GLN A 1 83 ? -7.532 9.646 12.345 1.00 91.19 83 GLN A N 1
ATOM 626 C CA . GLN A 1 83 ? -7.939 10.346 13.569 1.00 91.19 83 GLN A CA 1
ATOM 627 C C . GLN A 1 83 ? -9.395 10.032 13.964 1.00 91.19 83 GLN A C 1
ATOM 629 O O . GLN A 1 83 ? -9.713 9.961 15.151 1.00 91.19 83 GLN A O 1
ATOM 634 N N . LEU A 1 84 ? -10.272 9.775 12.987 1.00 91.38 84 LEU A N 1
ATOM 635 C CA . LEU A 1 84 ? -11.663 9.351 13.205 1.00 91.38 84 LEU A CA 1
ATOM 636 C C . LEU A 1 84 ? -11.819 7.866 13.563 1.00 91.38 84 LEU A C 1
ATOM 638 O O . LEU A 1 84 ? -12.940 7.419 13.798 1.00 91.38 84 LEU A O 1
ATOM 642 N N . LYS A 1 85 ? -10.718 7.110 13.656 1.00 90.12 85 LYS A N 1
ATOM 643 C CA . LYS A 1 85 ? -10.693 5.653 13.874 1.00 90.12 85 LYS A CA 1
ATOM 644 C C . LYS A 1 85 ? -11.307 4.836 12.727 1.00 90.12 85 LYS A C 1
ATOM 646 O O . LYS A 1 85 ? -11.552 3.643 12.893 1.00 90.12 85 LYS A O 1
ATOM 651 N N . GLU A 1 86 ? -11.467 5.423 11.542 1.00 90.62 86 GLU A N 1
ATOM 652 C CA . GLU A 1 86 ? -11.870 4.736 10.307 1.00 90.62 86 GLU A CA 1
ATOM 653 C C . GLU A 1 86 ? -10.641 4.044 9.673 1.00 90.62 86 GLU A C 1
ATOM 655 O O . GLU A 1 86 ? -10.156 4.428 8.607 1.00 90.62 86 GLU A O 1
ATOM 660 N N . ARG A 1 87 ? -10.078 3.042 10.368 1.00 90.25 87 ARG A N 1
ATOM 661 C CA . ARG A 1 87 ? -8.747 2.462 10.076 1.00 90.25 87 ARG A CA 1
ATOM 662 C C . ARG A 1 87 ? -8.611 1.914 8.651 1.00 90.25 87 ARG A C 1
ATOM 664 O O . ARG A 1 87 ? -7.660 2.265 7.956 1.00 90.25 87 ARG A O 1
ATOM 671 N N . ALA A 1 88 ? -9.553 1.083 8.201 1.00 87.81 88 ALA A N 1
ATOM 672 C CA . ALA A 1 88 ? -9.519 0.507 6.855 1.00 87.81 88 ALA A CA 1
ATOM 673 C C . ALA A 1 88 ? -9.565 1.584 5.768 1.00 87.81 88 ALA A C 1
ATOM 675 O O . ALA A 1 88 ? -8.756 1.584 4.841 1.00 87.81 88 ALA A O 1
ATOM 676 N N . GLN A 1 89 ? -10.465 2.551 5.929 1.00 90.38 89 GLN A N 1
ATOM 677 C CA . GLN A 1 89 ? -10.660 3.624 4.966 1.00 90.38 89 GLN A CA 1
ATOM 678 C C . GLN A 1 89 ? -9.444 4.557 4.894 1.00 90.38 89 GLN A C 1
ATOM 680 O O . GLN A 1 89 ? -9.020 4.935 3.803 1.00 90.38 89 GLN A O 1
ATOM 685 N N . ALA A 1 90 ? -8.812 4.847 6.032 1.00 91.00 90 ALA A N 1
ATOM 686 C CA . ALA A 1 90 ? -7.558 5.589 6.080 1.00 91.00 90 ALA A CA 1
ATOM 687 C C . ALA A 1 90 ? -6.439 4.906 5.274 1.00 91.00 90 ALA A C 1
ATOM 689 O O . ALA A 1 90 ? -5.754 5.556 4.485 1.00 91.00 90 ALA A O 1
ATOM 690 N N . VAL A 1 91 ? -6.280 3.589 5.425 1.00 89.94 91 VAL A N 1
ATOM 691 C CA . VAL A 1 91 ? -5.263 2.810 4.701 1.00 89.94 91 VAL A CA 1
ATOM 692 C C . VAL A 1 91 ? -5.562 2.767 3.202 1.00 89.94 91 VAL A C 1
ATOM 694 O O . VAL A 1 91 ? -4.655 2.962 2.392 1.00 89.94 91 VAL A O 1
ATOM 697 N N . VAL A 1 92 ? -6.829 2.598 2.817 1.00 89.81 92 VAL A N 1
ATOM 698 C CA . VAL A 1 92 ? -7.261 2.652 1.410 1.00 89.81 92 VAL A CA 1
ATOM 699 C C . VAL A 1 92 ? -6.951 4.016 0.785 1.00 89.81 92 VAL A C 1
ATOM 701 O O . VAL A 1 92 ? -6.407 4.072 -0.319 1.00 89.81 92 VAL A O 1
ATOM 704 N N . TYR A 1 93 ? -7.221 5.123 1.483 1.00 91.31 93 TYR A N 1
ATOM 705 C CA . TYR A 1 93 ? -6.877 6.460 0.989 1.00 91.31 93 TYR A CA 1
ATOM 706 C C . TYR A 1 93 ? -5.367 6.677 0.870 1.00 91.31 93 TYR A C 1
ATOM 708 O O . TYR A 1 93 ? -4.912 7.235 -0.128 1.00 91.31 93 TYR A O 1
ATOM 716 N N . ALA A 1 94 ? -4.575 6.190 1.826 1.00 89.94 94 ALA A N 1
ATOM 717 C CA . ALA A 1 94 ? -3.120 6.283 1.753 1.00 89.94 94 ALA A CA 1
ATOM 718 C C . ALA A 1 94 ? -2.547 5.485 0.564 1.00 89.94 94 ALA A C 1
ATOM 720 O O . ALA A 1 94 ? -1.687 5.993 -0.156 1.00 89.94 94 ALA A O 1
ATOM 721 N N . LEU A 1 95 ? -3.065 4.280 0.295 1.00 87.75 95 LEU A N 1
ATOM 722 C CA . LEU A 1 95 ? -2.704 3.501 -0.897 1.00 87.75 95 LEU A CA 1
ATOM 723 C C . LEU A 1 95 ? -3.144 4.192 -2.197 1.00 87.75 95 LEU A C 1
ATOM 725 O O . LEU A 1 95 ? -2.395 4.219 -3.170 1.00 87.75 95 LEU A O 1
ATOM 729 N N . THR A 1 96 ? -4.326 4.811 -2.205 1.00 87.94 96 THR A N 1
ATOM 730 C CA . THR A 1 96 ? -4.818 5.573 -3.365 1.00 87.94 96 THR A CA 1
ATOM 731 C C . THR A 1 96 ? -3.912 6.771 -3.663 1.00 87.94 96 THR A C 1
ATOM 733 O O . THR A 1 96 ? -3.517 6.976 -4.810 1.00 87.94 96 THR A O 1
ATOM 736 N N . SER A 1 97 ? -3.511 7.525 -2.632 1.00 89.69 97 SER A N 1
ATOM 737 C CA . SER A 1 97 ? -2.518 8.601 -2.759 1.00 89.69 97 SER A CA 1
ATOM 738 C C . SER A 1 97 ? -1.216 8.081 -3.368 1.00 89.69 97 SER A C 1
ATOM 740 O O . SER A 1 97 ? -0.715 8.652 -4.337 1.00 89.69 97 SER A O 1
ATOM 742 N N . LEU A 1 98 ? -0.701 6.963 -2.852 1.00 87.38 98 LEU A N 1
ATOM 743 C CA . LEU A 1 98 ? 0.544 6.358 -3.316 1.00 87.38 98 LEU A CA 1
ATOM 744 C C . LEU A 1 98 ? 0.500 6.013 -4.815 1.00 87.38 98 LEU A C 1
ATOM 746 O O . LEU A 1 98 ? 1.458 6.311 -5.536 1.00 87.38 98 LEU A O 1
ATOM 750 N N . ASN A 1 99 ? -0.612 5.440 -5.285 1.00 83.69 99 ASN A N 1
ATOM 751 C CA . ASN A 1 99 ? -0.810 5.068 -6.690 1.00 83.69 99 ASN A CA 1
ATOM 752 C C . ASN A 1 99 ? -0.854 6.297 -7.609 1.00 83.69 99 ASN A C 1
ATOM 754 O O . ASN A 1 99 ? -0.236 6.295 -8.673 1.00 83.69 99 ASN A O 1
ATOM 758 N N . LEU A 1 100 ? -1.507 7.377 -7.169 1.00 85.94 100 LEU A N 1
ATOM 759 C CA . LEU A 1 100 ? -1.620 8.628 -7.927 1.00 85.94 100 LEU A CA 1
ATOM 760 C C . LEU A 1 100 ? -0.318 9.447 -7.964 1.00 85.94 100 LEU A C 1
ATOM 762 O O . LEU A 1 100 ? -0.167 10.349 -8.792 1.00 85.94 100 LEU A O 1
ATOM 766 N N . ARG A 1 101 ? 0.646 9.180 -7.074 1.00 85.44 101 ARG A N 1
ATOM 767 C CA . ARG A 1 101 ? 1.929 9.895 -7.070 1.00 85.44 101 ARG A CA 1
ATOM 768 C C . ARG A 1 101 ? 2.869 9.355 -8.141 1.00 85.44 101 ARG A C 1
ATOM 770 O O . ARG A 1 101 ? 3.239 8.187 -8.122 1.00 85.44 101 ARG A O 1
ATOM 777 N N . ASN A 1 102 ? 3.392 10.255 -8.971 1.00 76.25 102 ASN A N 1
ATOM 778 C CA . ASN A 1 102 ? 4.436 9.937 -9.956 1.00 76.25 102 ASN A CA 1
ATOM 779 C C . ASN A 1 102 ? 5.868 10.105 -9.414 1.00 76.25 102 ASN A C 1
ATOM 781 O O . ASN A 1 102 ? 6.815 9.569 -9.980 1.00 76.25 102 ASN A O 1
ATOM 785 N N . SER A 1 103 ? 6.053 10.861 -8.325 1.00 77.75 103 SER A N 1
ATOM 786 C CA . SER A 1 103 ? 7.381 11.157 -7.770 1.00 77.75 103 SER A CA 1
ATOM 787 C C . SER A 1 103 ? 7.807 10.116 -6.723 1.00 77.75 103 SER A C 1
ATOM 789 O O . SER A 1 103 ? 7.121 9.991 -5.703 1.00 77.75 103 SER A O 1
ATOM 791 N N . PRO A 1 104 ? 8.968 9.447 -6.883 1.00 70.56 104 PRO A N 1
ATOM 792 C CA . PRO A 1 104 ? 9.484 8.485 -5.904 1.00 70.56 104 PRO A CA 1
ATOM 793 C C . PRO A 1 104 ? 9.698 9.081 -4.504 1.00 70.56 104 PRO A C 1
ATOM 795 O O . PRO A 1 104 ? 9.425 8.429 -3.499 1.00 70.56 104 PRO A O 1
ATOM 798 N N . LEU A 1 105 ? 10.131 10.346 -4.423 1.00 73.06 105 LEU A N 1
ATOM 799 C CA . LEU A 1 105 ? 10.349 11.036 -3.146 1.00 73.06 105 LEU A CA 1
ATOM 800 C C . LEU A 1 105 ? 9.035 11.250 -2.387 1.00 73.06 105 LEU A C 1
ATOM 802 O O . LEU A 1 105 ? 8.976 10.993 -1.186 1.00 73.06 105 LEU A O 1
ATOM 806 N N . LYS A 1 106 ? 7.974 11.669 -3.090 1.00 76.62 106 LYS A N 1
ATOM 807 C CA . LYS A 1 106 ? 6.643 11.836 -2.489 1.00 76.62 106 LYS A CA 1
ATOM 808 C C . LYS A 1 106 ? 5.972 10.486 -2.184 1.00 76.62 106 LYS A C 1
ATOM 810 O O . LYS A 1 106 ? 5.207 10.394 -1.239 1.00 76.62 106 LYS A O 1
ATOM 815 N N . ARG A 1 107 ? 6.266 9.414 -2.930 1.00 81.25 107 ARG A N 1
ATOM 816 C CA . ARG A 1 107 ? 5.797 8.059 -2.572 1.00 81.25 107 ARG A CA 1
ATOM 817 C C . ARG A 1 107 ? 6.372 7.586 -1.238 1.00 81.25 107 ARG A C 1
ATOM 819 O O . ARG A 1 107 ? 5.680 6.933 -0.467 1.00 81.25 107 ARG A O 1
ATOM 826 N N . ASN A 1 108 ? 7.615 7.955 -0.932 1.00 81.00 108 ASN A N 1
ATOM 827 C CA . ASN A 1 108 ? 8.253 7.568 0.323 1.00 81.00 108 ASN A CA 1
ATOM 828 C C . ASN A 1 108 ? 7.533 8.129 1.566 1.00 81.00 108 ASN A C 1
ATOM 830 O O . ASN A 1 108 ? 7.500 7.459 2.594 1.00 81.00 108 ASN A O 1
ATOM 834 N N . SER A 1 109 ? 6.940 9.330 1.499 1.00 81.12 109 SER A N 1
ATOM 835 C CA . SER A 1 109 ? 6.147 9.855 2.624 1.00 81.12 109 SER A CA 1
ATOM 836 C C . SER A 1 109 ? 4.881 9.037 2.865 1.00 81.12 109 SER A C 1
ATOM 838 O O . SER A 1 109 ? 4.571 8.734 4.013 1.00 81.12 109 SER A O 1
ATOM 840 N N . ASP A 1 110 ? 4.197 8.621 1.799 1.00 84.50 110 ASP A N 1
ATOM 841 C CA . ASP A 1 110 ? 2.986 7.801 1.891 1.00 84.50 110 ASP A CA 1
ATOM 842 C C . ASP A 1 110 ? 3.317 6.393 2.417 1.00 84.50 110 ASP A C 1
ATOM 844 O O . ASP A 1 110 ? 2.615 5.871 3.279 1.00 84.50 110 ASP A O 1
ATOM 848 N N . ILE A 1 111 ? 4.444 5.808 1.986 1.00 84.19 111 ILE A N 1
ATOM 849 C CA . ILE A 1 111 ? 4.946 4.528 2.516 1.00 84.19 111 ILE A CA 1
ATOM 850 C C . ILE A 1 111 ? 5.238 4.637 4.018 1.00 84.19 111 ILE A C 1
ATOM 852 O O . ILE A 1 111 ? 4.826 3.771 4.788 1.00 84.19 111 ILE A O 1
ATOM 856 N N . LYS A 1 112 ? 5.915 5.706 4.461 1.00 84.94 112 LYS A N 1
ATOM 857 C CA . LYS A 1 112 ? 6.183 5.941 5.890 1.00 84.94 112 LYS A CA 1
ATOM 858 C C . LYS A 1 112 ? 4.896 6.106 6.697 1.00 84.94 112 LYS A C 1
ATOM 860 O O . LYS A 1 112 ? 4.817 5.612 7.821 1.00 84.94 112 LYS A O 1
ATOM 865 N N . LEU A 1 113 ? 3.890 6.773 6.130 1.00 87.50 113 LEU A N 1
ATOM 866 C CA . LEU A 1 113 ? 2.584 6.911 6.766 1.00 87.50 113 LEU A CA 1
ATOM 867 C C . LEU A 1 113 ? 1.911 5.544 6.934 1.00 87.50 113 LEU A C 1
ATOM 869 O O . LEU A 1 113 ? 1.526 5.182 8.044 1.00 87.50 113 LEU A O 1
ATOM 873 N N . LEU A 1 114 ? 1.867 4.738 5.874 1.00 87.56 114 LEU A N 1
ATOM 874 C CA . LEU A 1 114 ? 1.347 3.371 5.923 1.00 87.56 114 LEU A CA 1
ATOM 875 C C . LEU A 1 114 ? 2.079 2.505 6.965 1.00 87.56 114 LEU A C 1
ATOM 877 O O . LEU A 1 114 ? 1.438 1.766 7.712 1.00 87.56 114 LEU A O 1
ATOM 881 N N . GLN A 1 115 ? 3.407 2.633 7.068 1.00 84.56 115 GLN A N 1
ATOM 882 C CA . GLN A 1 115 ? 4.226 1.983 8.105 1.00 84.56 115 GLN A CA 1
ATOM 883 C C . GLN A 1 115 ? 3.814 2.388 9.516 1.00 84.56 115 GLN A C 1
ATOM 885 O O . GLN A 1 115 ? 3.683 1.526 10.386 1.00 84.56 115 GLN A O 1
ATOM 890 N N . SER A 1 116 ? 3.562 3.679 9.736 1.00 86.94 116 SER A N 1
ATOM 891 C CA . SER A 1 116 ? 3.078 4.166 11.028 1.00 86.94 116 SER A CA 1
ATOM 892 C C . SER A 1 116 ? 1.705 3.589 11.382 1.00 86.94 116 SER A C 1
ATOM 894 O O . SER A 1 116 ? 1.508 3.151 12.515 1.00 86.94 116 SER A O 1
ATOM 896 N N . PHE A 1 117 ? 0.808 3.475 10.397 1.00 89.31 117 PHE A N 1
ATOM 897 C CA . PHE A 1 117 ? -0.528 2.919 10.586 1.00 89.31 117 PHE A CA 1
ATOM 898 C C . PHE A 1 117 ? -0.484 1.453 11.025 1.00 89.31 117 PHE A C 1
ATOM 900 O O . PHE A 1 117 ? -1.090 1.086 12.030 1.00 89.31 117 PHE A O 1
ATOM 907 N N . GLN A 1 118 ? 0.282 0.610 10.327 1.00 84.69 118 GLN A N 1
ATOM 908 C CA . GLN A 1 118 ? 0.389 -0.807 10.699 1.00 84.69 118 GLN A CA 1
ATOM 909 C C . GLN A 1 118 ? 1.040 -1.007 12.070 1.00 84.69 118 GLN A C 1
ATOM 911 O O . GLN A 1 118 ? 0.623 -1.889 12.822 1.00 84.69 118 GLN A O 1
ATOM 916 N N . LYS A 1 119 ? 2.029 -0.172 12.415 1.00 83.50 119 LYS A N 1
ATOM 917 C CA . LYS A 1 119 ? 2.683 -0.218 13.726 1.00 83.50 119 LYS A CA 1
ATOM 918 C C . LYS A 1 119 ? 1.700 0.088 14.857 1.00 83.50 119 LYS A C 1
ATOM 920 O O . LYS A 1 119 ? 1.708 -0.599 15.873 1.00 83.50 119 LYS A O 1
ATOM 925 N N . GLU A 1 120 ? 0.863 1.107 14.694 1.00 86.31 120 GLU A N 1
ATOM 926 C CA . GLU A 1 120 ? -0.117 1.508 15.712 1.00 86.31 120 GLU A CA 1
ATOM 927 C C . GLU A 1 120 ? -1.244 0.477 15.881 1.00 86.31 120 GLU A C 1
ATOM 929 O O . GLU A 1 120 ? -1.732 0.278 16.989 1.00 86.31 120 GLU A O 1
ATOM 934 N N . ILE A 1 121 ? -1.614 -0.228 14.809 1.00 84.94 121 ILE A N 1
ATOM 935 C CA . ILE A 1 121 ? -2.584 -1.332 14.851 1.00 84.94 121 ILE A CA 1
ATOM 936 C C . ILE A 1 121 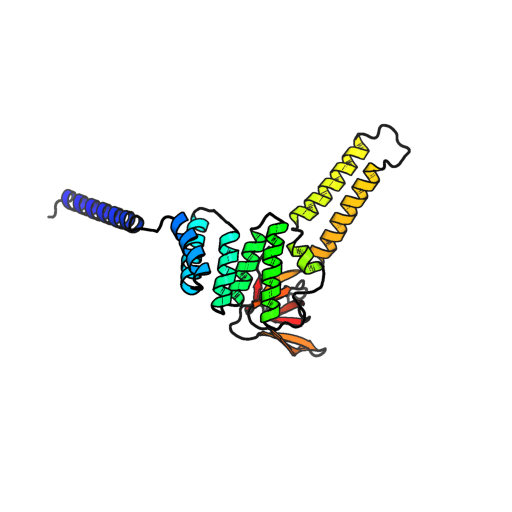? -2.018 -2.580 15.575 1.00 84.94 121 ILE A C 1
ATOM 938 O O . ILE A 1 121 ? -2.756 -3.507 15.895 1.00 84.94 121 ILE A O 1
ATOM 942 N N . GLY A 1 122 ? -0.723 -2.601 15.909 1.00 75.69 122 GLY A N 1
ATOM 943 C CA . GLY A 1 122 ? -0.121 -3.664 16.718 1.00 75.69 122 GLY A CA 1
ATOM 944 C C . GLY A 1 122 ? 0.337 -4.885 15.920 1.00 75.69 122 GLY A C 1
ATOM 945 O O . GLY A 1 122 ? 0.650 -5.919 16.513 1.00 75.69 122 GLY A O 1
ATOM 946 N N . ILE A 1 123 ? 0.436 -4.771 14.591 1.00 71.69 123 ILE A N 1
ATOM 947 C CA . ILE A 1 123 ? 1.062 -5.798 13.755 1.00 71.69 123 ILE A CA 1
ATOM 948 C C . ILE A 1 123 ? 2.567 -5.807 14.069 1.00 71.69 123 ILE A C 1
ATOM 950 O O . ILE A 1 123 ? 3.313 -4.928 13.636 1.00 71.69 123 ILE A O 1
ATOM 954 N N . ARG A 1 124 ? 2.994 -6.777 14.897 1.00 54.16 124 ARG A N 1
ATOM 955 C CA . ARG A 1 124 ? 4.369 -6.909 15.430 1.00 54.16 124 ARG A CA 1
ATOM 956 C C . ARG A 1 124 ? 5.423 -7.055 14.334 1.00 54.16 124 ARG A C 1
ATOM 958 O O . ARG A 1 124 ? 6.542 -6.568 14.493 1.00 54.16 124 ARG A O 1
ATOM 965 N N . ASP A 1 125 ? 5.036 -7.649 13.214 1.00 52.22 125 ASP A N 1
ATOM 966 C CA . ASP A 1 125 ? 5.841 -7.704 12.005 1.00 52.22 125 ASP A CA 1
ATOM 967 C C . ASP A 1 125 ? 5.558 -6.448 11.189 1.00 52.22 125 ASP A C 1
ATOM 969 O O . ASP A 1 125 ? 4.669 -6.436 10.340 1.00 52.22 125 ASP A O 1
ATOM 973 N N . ASN A 1 126 ? 6.280 -5.363 11.502 1.00 50.81 126 ASN A N 1
ATOM 974 C CA . ASN A 1 126 ? 6.279 -4.120 10.728 1.00 50.81 126 ASN A CA 1
ATOM 975 C C . ASN A 1 126 ? 6.126 -4.447 9.232 1.00 50.81 126 ASN A C 1
ATOM 977 O O . ASN A 1 126 ? 7.034 -5.050 8.663 1.00 50.81 126 ASN A O 1
ATOM 981 N N . LEU A 1 127 ? 4.977 -4.093 8.646 1.00 51.06 127 LEU A N 1
ATOM 982 C CA . LEU A 1 127 ? 4.703 -3.913 7.213 1.00 51.06 127 LEU A CA 1
ATOM 983 C C . LEU A 1 127 ? 5.865 -4.345 6.310 1.00 51.06 127 LEU A C 1
ATOM 985 O O . LEU A 1 127 ? 6.878 -3.644 6.261 1.00 51.06 127 LEU A O 1
ATOM 989 N N . PRO A 1 128 ? 5.749 -5.505 5.655 1.00 50.84 128 PRO A N 1
ATOM 990 C CA . PRO A 1 128 ? 6.769 -6.526 5.794 1.00 50.84 128 PRO A CA 1
ATOM 991 C C . PRO A 1 128 ? 8.160 -5.946 5.524 1.00 50.84 128 PRO A C 1
ATOM 993 O O . PRO A 1 128 ? 8.437 -5.386 4.463 1.00 50.84 128 PRO A O 1
ATOM 996 N N . SER A 1 129 ? 9.067 -6.144 6.473 1.00 47.69 129 SER A N 1
ATOM 997 C CA . SER A 1 129 ? 10.511 -5.892 6.357 1.00 47.69 129 SER A CA 1
ATOM 998 C C . SER A 1 129 ? 11.178 -6.592 5.156 1.00 47.69 129 SER A C 1
ATOM 1000 O O . SER A 1 129 ? 12.382 -6.464 4.932 1.00 47.69 129 SER A O 1
ATOM 1002 N N . ARG A 1 130 ? 10.405 -7.330 4.354 1.00 54.12 130 ARG A N 1
ATOM 1003 C CA . ARG A 1 130 ? 10.797 -7.902 3.079 1.00 54.12 130 ARG A CA 1
ATOM 1004 C C . ARG A 1 130 ? 10.792 -6.832 1.992 1.00 54.12 130 ARG A C 1
ATOM 1006 O O . ARG A 1 130 ? 9.756 -6.289 1.614 1.00 54.12 130 ARG A O 1
ATOM 1013 N N . ASN A 1 131 ? 11.974 -6.626 1.415 1.00 60.94 131 ASN A N 1
ATOM 1014 C CA . ASN A 1 131 ? 12.225 -5.722 0.296 1.00 60.94 131 ASN A CA 1
ATOM 1015 C C . ASN A 1 131 ? 11.162 -5.797 -0.815 1.00 60.94 131 ASN A C 1
ATOM 1017 O O . ASN A 1 131 ? 10.870 -4.772 -1.406 1.00 60.94 131 ASN A O 1
ATOM 1021 N N . SER A 1 132 ? 10.540 -6.950 -1.088 1.00 63.28 132 SER A N 1
ATOM 1022 C CA . SER A 1 132 ? 9.558 -7.108 -2.173 1.00 63.28 132 SER A CA 1
ATOM 1023 C C . SER A 1 132 ? 8.357 -6.157 -2.083 1.00 63.28 132 SER A C 1
ATOM 1025 O O . SER A 1 132 ? 8.020 -5.548 -3.093 1.00 63.28 132 SER A O 1
ATOM 1027 N N . PHE A 1 133 ? 7.749 -5.966 -0.906 1.00 69.75 133 PHE A N 1
ATOM 1028 C CA . PHE A 1 133 ? 6.539 -5.139 -0.756 1.00 69.75 133 PHE A CA 1
ATOM 1029 C C . PHE A 1 133 ? 6.847 -3.651 -0.967 1.00 69.75 133 PHE A C 1
ATOM 1031 O O . PHE A 1 133 ? 6.195 -2.964 -1.753 1.00 69.75 133 PHE A O 1
ATOM 1038 N N . ILE A 1 134 ? 7.915 -3.166 -0.325 1.00 71.50 134 ILE A N 1
ATOM 1039 C CA . ILE A 1 134 ? 8.403 -1.791 -0.483 1.00 71.50 134 ILE A CA 1
ATOM 1040 C C . ILE A 1 134 ? 8.900 -1.558 -1.916 1.00 71.50 134 ILE A C 1
ATOM 1042 O O . ILE A 1 134 ? 8.555 -0.550 -2.529 1.00 71.50 134 ILE A O 1
ATOM 1046 N N . LEU A 1 135 ? 9.655 -2.500 -2.489 1.00 72.25 135 LEU A N 1
ATOM 1047 C CA . LEU A 1 135 ? 10.129 -2.416 -3.870 1.00 72.25 135 LEU A CA 1
ATOM 1048 C C . LEU A 1 135 ? 8.967 -2.385 -4.870 1.00 72.25 135 LEU A C 1
ATOM 1050 O O . LEU A 1 135 ? 9.058 -1.647 -5.843 1.00 72.25 135 LEU A O 1
ATOM 1054 N N . LYS A 1 136 ? 7.868 -3.110 -4.625 1.00 73.69 136 LYS A N 1
ATOM 1055 C CA . LYS A 1 136 ? 6.661 -3.082 -5.472 1.00 73.69 136 LYS A CA 1
ATOM 1056 C C . LYS A 1 136 ? 5.983 -1.715 -5.473 1.00 73.69 136 LYS A C 1
ATOM 1058 O O . LYS A 1 136 ? 5.541 -1.248 -6.518 1.00 73.69 136 LYS A O 1
ATOM 1063 N N . MET A 1 137 ? 5.963 -1.052 -4.318 1.00 72.81 137 MET A N 1
ATOM 1064 C CA . MET A 1 137 ? 5.426 0.304 -4.168 1.00 72.81 137 MET A CA 1
ATOM 1065 C C . MET A 1 137 ? 6.346 1.384 -4.772 1.00 72.81 137 MET A C 1
ATOM 1067 O O . MET A 1 137 ? 5.868 2.376 -5.334 1.00 72.81 137 MET A O 1
ATOM 1071 N N . ILE A 1 138 ? 7.669 1.199 -4.691 1.00 73.06 138 ILE A N 1
ATOM 1072 C CA . ILE A 1 138 ? 8.665 2.137 -5.239 1.00 73.06 138 ILE A CA 1
ATOM 1073 C C . ILE A 1 138 ? 8.810 1.988 -6.759 1.00 73.06 138 ILE A C 1
ATOM 1075 O O . ILE A 1 138 ? 8.879 2.997 -7.461 1.00 73.06 138 ILE A O 1
ATOM 1079 N N . PHE A 1 139 ? 8.854 0.755 -7.268 1.00 74.75 139 PHE A N 1
ATOM 1080 C CA . PHE A 1 139 ? 9.115 0.435 -8.670 1.00 74.75 139 PHE A CA 1
ATOM 1081 C C . PHE A 1 139 ? 7.843 -0.066 -9.368 1.00 74.75 139 PHE A C 1
ATOM 1083 O O . PHE A 1 139 ? 7.585 -1.277 -9.403 1.00 74.75 139 PHE A O 1
ATOM 1090 N N . PRO A 1 140 ? 7.045 0.847 -9.959 1.00 71.81 140 PRO A N 1
ATOM 1091 C CA . PRO A 1 140 ? 5.859 0.451 -10.701 1.00 71.81 140 PRO A CA 1
ATOM 1092 C C . PRO A 1 140 ? 6.246 -0.421 -11.897 1.00 71.81 140 PRO A C 1
ATOM 1094 O O . PRO A 1 140 ? 7.326 -0.275 -12.476 1.00 71.81 140 PRO A O 1
ATOM 1097 N N . THR A 1 141 ? 5.332 -1.295 -12.308 1.00 75.00 141 THR A N 1
ATOM 1098 C CA . THR A 1 141 ? 5.524 -2.237 -13.419 1.00 75.00 141 THR A CA 1
ATOM 1099 C C . THR A 1 141 ? 6.031 -1.537 -14.682 1.00 75.00 141 THR A C 1
ATOM 1101 O O . THR A 1 141 ? 6.981 -1.998 -15.311 1.00 75.00 141 THR A O 1
ATOM 1104 N N . GLY A 1 142 ? 5.472 -0.364 -15.002 1.00 73.94 142 GLY A N 1
ATOM 1105 C CA . GLY A 1 142 ? 5.891 0.443 -16.151 1.00 73.94 142 GLY A CA 1
ATOM 1106 C C . GLY A 1 142 ? 7.350 0.907 -16.090 1.00 73.94 142 GLY A C 1
ATOM 1107 O O . GLY A 1 142 ? 8.020 0.922 -17.119 1.00 73.94 142 GLY A O 1
ATOM 1108 N N . PHE A 1 143 ? 7.881 1.217 -14.902 1.00 79.75 143 PHE A N 1
ATOM 1109 C CA . PHE A 1 143 ? 9.283 1.614 -14.744 1.00 79.75 143 PHE A CA 1
ATOM 1110 C C . PHE A 1 143 ? 10.238 0.447 -15.021 1.00 79.75 143 PHE A C 1
ATOM 1112 O O . PHE A 1 143 ? 11.237 0.620 -15.714 1.00 79.75 143 PHE A O 1
ATOM 1119 N N . LEU A 1 144 ? 9.923 -0.752 -14.524 1.00 79.88 144 LEU A N 1
ATOM 1120 C CA . LEU A 1 144 ? 10.749 -1.943 -14.756 1.00 79.88 144 LEU A CA 1
ATOM 1121 C C . LEU A 1 144 ? 10.706 -2.385 -16.223 1.00 79.88 144 LEU A C 1
ATOM 1123 O O . LEU A 1 144 ? 11.741 -2.731 -16.791 1.00 79.88 144 LEU A O 1
ATOM 1127 N N . ILE A 1 145 ? 9.531 -2.301 -16.855 1.00 80.12 145 ILE A N 1
ATOM 1128 C CA . ILE A 1 145 ? 9.373 -2.532 -18.296 1.00 80.12 145 ILE A CA 1
ATOM 1129 C C . ILE A 1 145 ? 10.209 -1.521 -19.090 1.00 80.12 145 ILE A C 1
ATOM 1131 O O . ILE A 1 145 ? 10.963 -1.914 -19.978 1.00 80.12 145 ILE A O 1
ATOM 1135 N N . PHE A 1 146 ? 10.132 -0.232 -18.744 1.00 82.44 146 PHE A N 1
ATOM 1136 C CA . PHE A 1 146 ? 10.951 0.810 -19.362 1.00 82.44 146 PHE A CA 1
ATOM 1137 C C . PHE A 1 146 ? 12.451 0.526 -19.215 1.00 82.44 146 PHE A C 1
ATOM 1139 O O . PHE A 1 146 ? 13.187 0.639 -20.192 1.00 82.44 146 PHE A O 1
ATOM 1146 N N . LEU A 1 147 ? 12.902 0.103 -18.030 1.00 84.38 147 LEU A N 1
ATOM 1147 C CA . LEU A 1 147 ? 14.299 -0.257 -17.787 1.00 84.38 147 LEU A CA 1
ATOM 1148 C C . LEU A 1 147 ? 14.748 -1.421 -18.689 1.00 84.38 147 LEU A C 1
ATOM 1150 O O . LEU A 1 147 ? 15.826 -1.367 -19.280 1.00 84.38 147 LEU A O 1
ATOM 1154 N N . GLY A 1 148 ? 13.898 -2.440 -18.850 1.00 84.06 148 GLY A N 1
ATOM 1155 C CA . GLY A 1 148 ? 14.132 -3.547 -19.779 1.00 84.06 148 GLY A CA 1
ATOM 1156 C C . GLY A 1 148 ? 14.221 -3.087 -21.238 1.00 84.06 148 GLY A C 1
ATOM 1157 O O . GLY A 1 148 ? 15.169 -3.442 -21.939 1.00 84.06 148 GLY A O 1
ATOM 1158 N N . PHE A 1 149 ? 13.293 -2.236 -21.690 1.00 85.88 149 PHE A N 1
ATOM 1159 C CA . PHE A 1 149 ? 13.341 -1.655 -23.037 1.00 85.88 149 PHE A CA 1
ATOM 1160 C C . PHE A 1 149 ? 14.589 -0.803 -23.259 1.00 85.88 149 PHE A C 1
ATOM 1162 O O . PHE A 1 149 ? 15.195 -0.887 -24.324 1.00 85.88 149 PHE A O 1
ATOM 1169 N N . LEU A 1 150 ? 15.002 -0.012 -22.269 1.00 86.56 150 LEU A N 1
ATOM 1170 C CA . LEU A 1 150 ? 16.215 0.797 -22.343 1.00 86.56 150 LEU A CA 1
ATOM 1171 C C . LEU A 1 150 ? 17.456 -0.086 -22.546 1.00 86.56 150 LEU A C 1
ATOM 1173 O O . LEU A 1 150 ? 18.275 0.197 -23.421 1.00 86.56 150 LEU A O 1
ATOM 1177 N N . GLY A 1 151 ? 17.565 -1.191 -21.801 1.00 85.12 151 GLY A N 1
ATOM 1178 C CA . GLY A 1 151 ? 18.627 -2.181 -21.997 1.00 85.12 151 GLY A CA 1
ATOM 1179 C C . GLY A 1 151 ? 18.599 -2.805 -23.399 1.00 85.12 151 GLY A C 1
ATOM 1180 O O . GLY A 1 151 ? 19.640 -2.909 -24.052 1.00 85.12 151 GLY A O 1
ATOM 1181 N N . ALA A 1 152 ? 17.409 -3.144 -23.904 1.00 85.12 152 ALA A N 1
ATOM 1182 C CA . ALA A 1 152 ? 17.232 -3.710 -25.241 1.00 85.12 152 ALA A CA 1
ATOM 1183 C C . ALA A 1 152 ? 17.620 -2.716 -26.348 1.00 85.12 152 ALA A C 1
ATOM 1185 O O . ALA A 1 152 ? 18.289 -3.093 -27.309 1.00 85.12 152 ALA A O 1
ATOM 1186 N N . TRP A 1 153 ? 17.277 -1.435 -26.192 1.00 84.75 153 TRP A N 1
ATOM 1187 C CA . TRP A 1 153 ? 17.675 -0.370 -27.114 1.00 84.75 153 TRP A CA 1
ATOM 1188 C C . TRP A 1 153 ? 19.190 -0.177 -27.165 1.00 84.75 153 TRP A C 1
ATOM 1190 O O . TRP A 1 153 ? 19.751 -0.058 -28.255 1.00 84.75 153 TRP A O 1
ATOM 1200 N N . ILE A 1 154 ? 19.864 -0.204 -26.011 1.00 84.69 154 ILE A N 1
ATOM 1201 C CA . ILE A 1 154 ? 21.332 -0.150 -25.942 1.00 84.69 154 ILE A CA 1
ATOM 1202 C C . ILE A 1 154 ? 21.934 -1.348 -26.686 1.00 84.69 154 ILE A C 1
ATOM 1204 O O . ILE A 1 154 ? 22.879 -1.179 -27.457 1.00 84.69 154 ILE A O 1
ATOM 1208 N N . LEU A 1 155 ? 21.360 -2.545 -26.522 1.00 83.12 155 LEU A N 1
ATOM 1209 C CA . LEU A 1 155 ? 21.822 -3.744 -27.221 1.00 83.12 155 LEU A CA 1
ATOM 1210 C C . LEU A 1 155 ? 21.665 -3.633 -28.733 1.00 83.12 155 LEU A C 1
ATOM 1212 O O . LEU A 1 155 ? 22.644 -3.832 -29.453 1.00 83.12 155 LEU A O 1
ATOM 1216 N N . ILE A 1 156 ? 20.479 -3.255 -29.210 1.00 83.62 156 ILE A N 1
ATOM 1217 C CA . ILE A 1 156 ? 20.220 -3.053 -30.638 1.00 83.62 156 ILE A CA 1
ATOM 1218 C C . ILE A 1 156 ? 21.200 -2.019 -31.192 1.00 83.62 156 ILE A C 1
ATOM 1220 O O . ILE A 1 156 ? 21.913 -2.322 -32.141 1.00 83.62 156 ILE A O 1
ATOM 1224 N N . GLY A 1 157 ? 21.340 -0.857 -30.547 1.00 80.31 157 GLY A N 1
ATOM 1225 C CA . GLY A 1 157 ? 22.296 0.172 -30.958 1.00 80.31 157 GLY A CA 1
ATOM 1226 C C . GLY A 1 157 ? 23.728 -0.363 -31.062 1.00 80.31 157 GLY A C 1
ATOM 1227 O O . GLY A 1 157 ? 24.397 -0.170 -32.077 1.00 80.31 157 GLY A O 1
ATOM 1228 N N . THR A 1 158 ? 24.194 -1.116 -30.065 1.00 79.81 158 THR A N 1
ATOM 1229 C CA . THR A 1 158 ? 25.543 -1.700 -30.113 1.00 79.81 158 THR A CA 1
ATOM 1230 C C . THR A 1 158 ? 25.734 -2.737 -31.210 1.00 79.81 158 THR A C 1
ATOM 1232 O O . THR A 1 158 ? 26.860 -2.891 -31.671 1.00 79.81 158 THR A O 1
ATOM 1235 N N . LEU A 1 159 ? 24.677 -3.434 -31.636 1.00 74.19 159 LEU A N 1
ATOM 1236 C CA . LEU A 1 159 ? 24.725 -4.391 -32.742 1.00 74.19 159 LEU A CA 1
ATOM 1237 C C . LEU A 1 159 ? 24.690 -3.681 -34.103 1.00 74.19 159 LEU A C 1
ATOM 1239 O O . LEU A 1 159 ? 25.464 -4.048 -34.985 1.00 74.19 159 LEU A O 1
ATOM 1243 N N . THR A 1 160 ? 23.868 -2.638 -34.264 1.00 74.12 160 THR A N 1
ATOM 1244 C CA . THR A 1 160 ? 23.705 -1.903 -35.533 1.00 74.12 160 THR A CA 1
ATOM 1245 C C . THR A 1 160 ? 24.916 -1.030 -35.872 1.00 74.12 160 THR A C 1
ATOM 1247 O O . THR A 1 160 ? 25.299 -0.931 -37.034 1.00 74.12 160 THR A O 1
ATOM 1250 N N . PHE A 1 161 ? 25.568 -0.428 -34.870 1.00 68.81 161 PHE A N 1
ATOM 1251 C CA . PHE A 1 161 ? 26.774 0.392 -35.066 1.00 68.81 161 PHE A CA 1
ATOM 1252 C C . PHE A 1 161 ? 28.079 -0.423 -35.063 1.00 68.81 161 PHE A C 1
ATOM 1254 O O . PHE A 1 161 ? 29.176 0.131 -35.188 1.00 68.81 161 PHE A O 1
ATOM 1261 N N . ARG A 1 162 ? 27.994 -1.755 -34.949 1.00 64.06 162 ARG A N 1
ATOM 1262 C CA . ARG A 1 162 ? 29.166 -2.632 -34.909 1.00 64.06 162 ARG A CA 1
ATOM 1263 C C . ARG A 1 162 ? 29.740 -2.838 -36.310 1.00 64.06 162 ARG A C 1
ATOM 1265 O O . ARG A 1 162 ? 29.375 -3.765 -37.023 1.00 64.06 162 ARG A O 1
ATOM 1272 N N . LYS A 1 163 ? 30.708 -2.001 -36.690 1.00 60.19 163 LYS A N 1
ATOM 1273 C CA . LYS A 1 163 ? 31.466 -2.163 -37.946 1.00 60.19 163 LYS A CA 1
ATOM 1274 C C . LYS A 1 163 ? 32.474 -3.323 -37.930 1.00 60.19 163 LYS A C 1
ATOM 1276 O O . LYS A 1 163 ? 32.900 -3.741 -38.998 1.00 60.19 163 LYS A O 1
ATOM 1281 N N . ASN A 1 164 ? 32.860 -3.847 -36.758 1.00 58.34 164 ASN A N 1
ATOM 1282 C CA . ASN A 1 164 ? 33.911 -4.866 -36.638 1.00 58.34 164 ASN A CA 1
ATOM 1283 C C . ASN A 1 164 ? 33.504 -6.021 -35.697 1.00 58.34 164 ASN A C 1
ATOM 1285 O O . ASN A 1 164 ? 33.079 -5.795 -34.563 1.00 58.34 164 ASN A O 1
ATOM 1289 N N . LYS A 1 165 ? 33.599 -7.267 -36.183 1.00 59.38 165 LYS A N 1
ATOM 1290 C CA . LYS A 1 165 ? 32.898 -8.450 -35.633 1.00 59.38 165 LYS A CA 1
ATOM 1291 C C . LYS A 1 165 ? 33.532 -9.121 -34.401 1.00 59.38 165 LYS A C 1
ATOM 1293 O O . LYS A 1 165 ? 32.911 -10.023 -33.851 1.00 59.38 165 LYS A O 1
ATOM 1298 N N . THR A 1 166 ? 34.717 -8.724 -33.937 1.00 55.53 166 THR A N 1
ATOM 1299 C CA . THR A 1 166 ? 35.547 -9.620 -33.099 1.00 55.53 166 THR A CA 1
ATOM 1300 C C . THR A 1 166 ? 35.682 -9.281 -31.611 1.00 55.53 166 THR A C 1
ATOM 1302 O O . THR A 1 166 ? 36.174 -10.126 -30.875 1.00 55.53 166 THR A O 1
ATOM 1305 N N . SER A 1 167 ? 35.209 -8.131 -31.112 1.00 62.34 167 SER A N 1
ATOM 1306 C CA . SER A 1 167 ? 35.326 -7.801 -29.673 1.00 62.34 167 SER A CA 1
ATOM 1307 C C . SER A 1 167 ? 34.003 -7.359 -29.056 1.00 62.34 167 SER A C 1
ATOM 1309 O O . SER A 1 167 ? 33.308 -6.519 -29.636 1.00 62.34 167 SER A O 1
ATOM 1311 N N . ILE A 1 168 ? 33.614 -7.971 -27.930 1.00 66.25 168 ILE A N 1
ATOM 1312 C CA . ILE A 1 168 ? 32.404 -7.626 -27.166 1.00 66.25 168 ILE A CA 1
ATOM 1313 C C . ILE A 1 168 ? 32.547 -6.174 -26.705 1.00 66.25 168 ILE A C 1
ATOM 1315 O O . ILE A 1 168 ? 33.445 -5.840 -25.938 1.00 66.25 168 ILE A O 1
ATOM 1319 N N . HIS A 1 169 ? 31.675 -5.295 -27.198 1.00 72.75 169 HIS A N 1
ATOM 1320 C CA . HIS A 1 169 ? 31.760 -3.874 -26.884 1.00 72.75 169 HIS A CA 1
ATOM 1321 C C . HIS A 1 169 ? 31.292 -3.641 -25.436 1.00 72.75 169 HIS A C 1
ATOM 1323 O O . HIS A 1 169 ? 30.240 -4.169 -25.069 1.00 72.75 169 HIS A O 1
ATOM 1329 N N . PRO A 1 170 ? 31.975 -2.830 -24.613 1.00 79.50 170 PRO A N 1
ATOM 1330 C CA . PRO A 1 170 ? 31.584 -2.597 -23.218 1.00 79.50 170 PRO A CA 1
ATOM 1331 C C . PRO A 1 170 ? 30.137 -2.095 -23.066 1.00 79.50 170 PRO A C 1
ATOM 1333 O O . PRO A 1 170 ? 29.437 -2.510 -22.147 1.00 79.50 170 PRO A O 1
ATOM 1336 N N . LEU A 1 171 ? 29.625 -1.303 -24.018 1.00 80.06 171 LEU A N 1
ATOM 1337 C CA . LEU A 1 171 ? 28.203 -0.916 -24.029 1.00 80.06 171 LEU A CA 1
ATOM 1338 C C . LEU A 1 171 ? 27.239 -2.110 -24.142 1.00 80.06 171 LEU A C 1
ATOM 1340 O O . LEU A 1 171 ? 26.153 -2.059 -23.576 1.00 80.06 171 LEU A O 1
ATOM 1344 N N . SER A 1 172 ? 27.611 -3.180 -24.851 1.00 78.56 172 SER A N 1
ATOM 1345 C CA . SER A 1 172 ? 26.760 -4.374 -24.947 1.00 78.56 172 SER A CA 1
ATOM 1346 C C . SER A 1 172 ? 26.681 -5.108 -23.603 1.00 78.56 172 SER A C 1
ATOM 1348 O O . SER A 1 172 ? 25.620 -5.596 -23.231 1.00 78.56 172 SER A O 1
ATOM 1350 N N . ILE A 1 173 ? 27.756 -5.085 -22.806 1.00 82.25 173 ILE A N 1
ATOM 1351 C CA . ILE A 1 173 ? 27.760 -5.619 -21.433 1.00 82.25 173 ILE A CA 1
ATOM 1352 C C . ILE A 1 173 ? 26.842 -4.786 -20.526 1.00 82.25 173 ILE A C 1
ATOM 1354 O O . ILE A 1 173 ? 26.092 -5.345 -19.724 1.00 82.25 173 ILE A O 1
ATOM 1358 N N . ILE A 1 174 ? 26.851 -3.458 -20.684 1.00 84.06 174 ILE A N 1
ATOM 1359 C CA . ILE A 1 174 ? 25.953 -2.551 -19.953 1.00 84.06 174 ILE A CA 1
ATOM 1360 C C . ILE A 1 174 ? 24.491 -2.828 -20.330 1.00 84.06 174 ILE A C 1
ATOM 1362 O O . ILE A 1 174 ? 23.654 -2.984 -19.444 1.00 84.06 174 ILE A O 1
ATOM 1366 N N . GLY A 1 175 ? 24.185 -2.964 -21.625 1.00 82.56 175 GLY A N 1
ATOM 1367 C CA . GLY A 1 175 ? 22.837 -3.288 -22.100 1.00 82.56 175 GLY A CA 1
ATOM 1368 C C . GLY A 1 175 ? 22.320 -4.632 -21.572 1.00 82.56 175 GLY A C 1
ATOM 1369 O O . GLY A 1 175 ? 21.201 -4.697 -21.064 1.00 82.56 175 GLY A O 1
ATOM 1370 N N . ILE A 1 176 ? 23.153 -5.683 -21.602 1.00 83.62 176 ILE A N 1
ATOM 1371 C CA . ILE A 1 176 ? 22.820 -7.000 -21.025 1.00 83.62 176 ILE A CA 1
ATOM 1372 C C . ILE A 1 176 ? 22.566 -6.881 -19.521 1.00 83.62 176 ILE A C 1
ATOM 1374 O O . ILE A 1 176 ? 21.573 -7.413 -19.032 1.00 83.62 176 ILE A O 1
ATOM 1378 N N . SER A 1 177 ? 23.427 -6.165 -18.794 1.00 84.81 177 SER A N 1
ATOM 1379 C CA . SER A 1 177 ? 23.277 -5.972 -17.348 1.00 84.81 177 SER A CA 1
ATOM 1380 C C . SER A 1 177 ? 21.968 -5.260 -17.005 1.00 84.81 177 SER A C 1
ATOM 1382 O O . SER A 1 177 ? 21.247 -5.712 -16.122 1.00 84.81 177 SER A O 1
ATOM 1384 N N . ILE A 1 178 ? 21.614 -4.193 -17.729 1.00 85.75 178 ILE A N 1
ATOM 1385 C CA . ILE A 1 178 ? 20.366 -3.446 -17.506 1.00 85.75 178 ILE A CA 1
ATOM 1386 C C . ILE A 1 178 ? 19.143 -4.327 -17.793 1.00 85.75 178 ILE A C 1
ATOM 1388 O O . ILE A 1 178 ? 18.230 -4.378 -16.970 1.00 85.75 178 ILE A O 1
ATOM 1392 N N . CYS A 1 179 ? 19.140 -5.067 -18.909 1.00 83.81 179 CYS A N 1
ATOM 1393 C CA . CYS A 1 179 ? 18.079 -6.030 -19.219 1.00 83.81 179 CYS A CA 1
ATOM 1394 C C . CYS A 1 179 ? 17.954 -7.114 -18.144 1.00 83.81 179 CYS A C 1
ATOM 1396 O O . CYS A 1 179 ? 16.852 -7.396 -17.677 1.00 83.81 179 CYS A O 1
ATOM 1398 N N . GLY A 1 180 ? 19.077 -7.714 -17.743 1.00 82.88 180 GLY A N 1
ATOM 1399 C CA . GLY A 1 180 ? 19.116 -8.773 -16.739 1.00 82.88 180 GLY A CA 1
ATOM 1400 C C . GLY A 1 180 ? 18.592 -8.292 -15.391 1.00 82.88 180 GLY A C 1
ATOM 1401 O O . GLY A 1 180 ? 17.713 -8.927 -14.817 1.00 82.88 180 GLY A O 1
ATOM 1402 N N . ILE A 1 181 ? 19.059 -7.131 -14.926 1.00 85.00 181 ILE A N 1
ATOM 1403 C CA . ILE A 1 181 ? 18.581 -6.502 -13.691 1.00 85.00 181 ILE A CA 1
ATOM 1404 C C . ILE A 1 181 ? 17.081 -6.212 -13.801 1.00 85.00 181 ILE A C 1
ATOM 1406 O O . ILE A 1 181 ? 16.322 -6.651 -12.942 1.00 85.00 181 ILE A O 1
ATOM 1410 N N . GLY A 1 182 ? 16.630 -5.544 -14.866 1.00 81.12 182 GLY A N 1
ATOM 1411 C CA . GLY A 1 182 ? 15.214 -5.219 -15.060 1.00 81.12 182 GLY A CA 1
ATOM 1412 C C . GLY A 1 182 ? 14.310 -6.452 -15.016 1.00 81.12 182 GLY A C 1
ATOM 1413 O O . GLY A 1 182 ? 13.313 -6.455 -14.297 1.00 81.12 182 GLY A O 1
ATOM 1414 N N . MET A 1 183 ? 14.696 -7.527 -15.709 1.00 80.06 183 MET A N 1
ATOM 1415 C CA . MET A 1 183 ? 13.948 -8.787 -15.743 1.00 80.06 183 MET A CA 1
ATOM 1416 C C . MET A 1 183 ? 13.954 -9.513 -14.396 1.00 80.06 183 MET A C 1
ATOM 1418 O O . MET A 1 183 ? 12.903 -9.963 -13.947 1.00 80.06 183 MET A O 1
ATOM 1422 N N . ILE A 1 184 ? 15.104 -9.603 -13.720 1.00 81.12 184 ILE A N 1
ATOM 1423 C CA . ILE A 1 184 ? 15.202 -10.244 -12.399 1.00 81.12 184 ILE A CA 1
ATOM 1424 C C . ILE A 1 184 ? 14.333 -9.497 -11.385 1.00 81.12 184 ILE A C 1
ATOM 1426 O O . ILE A 1 184 ? 13.549 -10.121 -10.671 1.00 81.12 184 ILE A O 1
ATOM 1430 N N . PHE A 1 185 ? 14.421 -8.165 -11.350 1.00 77.50 185 PHE A N 1
ATOM 1431 C CA . PHE A 1 185 ? 13.596 -7.344 -10.466 1.00 77.50 185 PHE A CA 1
ATOM 1432 C C . PHE A 1 185 ? 12.109 -7.451 -10.814 1.00 77.50 185 PHE A C 1
ATOM 1434 O O . PHE A 1 185 ? 11.288 -7.569 -9.910 1.00 77.50 185 PHE A O 1
ATOM 1441 N N . PHE A 1 186 ? 11.748 -7.479 -12.099 1.00 75.69 186 PHE A N 1
ATOM 1442 C CA . PHE A 1 186 ? 10.366 -7.681 -12.533 1.00 75.69 186 PHE A CA 1
ATOM 1443 C C . PHE A 1 186 ? 9.795 -9.014 -12.036 1.00 75.69 186 PHE A C 1
ATOM 1445 O O . PHE A 1 186 ? 8.730 -9.034 -11.421 1.00 75.69 186 PHE A O 1
ATOM 1452 N N . VAL A 1 187 ? 10.514 -10.119 -12.244 1.00 74.19 187 VAL A N 1
ATOM 1453 C CA . VAL A 1 187 ? 10.075 -11.449 -11.796 1.00 74.19 187 VAL A CA 1
ATOM 1454 C C . VAL A 1 187 ? 9.967 -11.491 -10.270 1.00 74.19 187 VAL A C 1
ATOM 1456 O O . VAL A 1 187 ? 8.945 -11.918 -9.731 1.00 74.19 187 VAL A O 1
ATOM 1459 N N . PHE A 1 188 ? 10.983 -10.989 -9.566 1.00 72.88 188 PHE A N 1
ATOM 1460 C CA . PHE A 1 188 ? 11.037 -11.024 -8.106 1.00 72.88 188 PHE A CA 1
ATOM 1461 C C . PHE A 1 188 ? 9.947 -10.173 -7.437 1.00 72.88 188 PHE A C 1
ATOM 1463 O O . PHE A 1 188 ? 9.390 -10.584 -6.423 1.00 72.88 188 PHE A O 1
ATOM 1470 N N . ILE A 1 189 ? 9.634 -9.001 -7.997 1.00 72.62 189 ILE A N 1
ATOM 1471 C CA . ILE A 1 189 ? 8.681 -8.048 -7.411 1.00 72.62 189 ILE A CA 1
ATOM 1472 C C . ILE A 1 189 ? 7.237 -8.335 -7.849 1.00 72.62 189 ILE A C 1
ATOM 1474 O O . ILE A 1 189 ? 6.318 -8.258 -7.033 1.00 72.62 189 ILE A O 1
ATOM 1478 N N . HIS A 1 190 ? 7.017 -8.629 -9.134 1.00 67.62 190 HIS A N 1
ATOM 1479 C CA . HIS A 1 190 ? 5.674 -8.619 -9.731 1.00 67.62 190 HIS A CA 1
ATOM 1480 C C . HIS A 1 190 ? 5.140 -9.995 -10.126 1.00 67.62 190 HIS A C 1
ATOM 1482 O O . HIS A 1 190 ? 3.925 -10.155 -10.142 1.00 67.62 190 HIS A O 1
ATOM 1488 N N . GLN A 1 191 ? 5.990 -10.989 -10.415 1.00 65.75 191 GLN A N 1
ATOM 1489 C CA . GLN A 1 191 ? 5.506 -12.349 -10.711 1.00 65.75 191 GLN A CA 1
ATOM 1490 C C . GLN A 1 191 ? 5.410 -13.238 -9.472 1.00 65.75 191 GLN A C 1
ATOM 1492 O O . GLN A 1 191 ? 4.512 -14.072 -9.389 1.00 65.75 191 GLN A O 1
ATOM 1497 N N . LEU A 1 192 ? 6.333 -13.086 -8.519 1.00 61.28 192 LEU A N 1
ATOM 1498 C CA . LEU A 1 192 ? 6.352 -13.913 -7.308 1.00 61.28 192 LEU A CA 1
ATOM 1499 C C . LEU A 1 192 ? 5.469 -13.369 -6.173 1.00 61.28 192 LEU A C 1
ATOM 1501 O O . LEU A 1 192 ? 5.152 -14.123 -5.255 1.00 61.28 192 LEU A O 1
ATOM 1505 N N . GLY A 1 193 ? 5.063 -12.098 -6.237 1.00 61.38 193 GLY A N 1
ATOM 1506 C CA . GLY A 1 193 ? 4.190 -11.454 -5.251 1.00 61.38 193 GLY A CA 1
ATOM 1507 C C . GLY A 1 193 ? 2.812 -11.127 -5.822 1.00 61.38 193 GLY A C 1
ATOM 1508 O O . GLY A 1 193 ? 2.716 -10.610 -6.937 1.00 61.38 193 GLY A O 1
ATOM 1509 N N . GLY A 1 194 ? 1.732 -11.389 -5.083 1.00 68.12 194 GLY A N 1
ATOM 1510 C CA . GLY A 1 194 ? 0.372 -11.110 -5.560 1.00 68.12 194 GLY A CA 1
ATOM 1511 C C . GLY A 1 194 ? -0.129 -9.694 -5.239 1.00 68.12 194 GLY A C 1
ATOM 1512 O O . GLY A 1 194 ? 0.652 -8.823 -4.837 1.00 68.12 194 GLY A O 1
ATOM 1513 N N . PRO A 1 195 ? -1.406 -9.392 -5.535 1.00 74.56 195 PRO A N 1
ATOM 1514 C CA . PRO A 1 195 ? -1.962 -8.052 -5.356 1.00 74.56 195 PRO A CA 1
ATOM 1515 C C . PRO A 1 195 ? -2.026 -7.650 -3.876 1.00 74.56 195 PRO A C 1
ATOM 1517 O O . PRO A 1 195 ? -2.178 -8.497 -2.994 1.00 74.56 195 PRO A O 1
ATOM 1520 N N . ILE A 1 196 ? -1.921 -6.343 -3.618 1.00 80.00 196 ILE A N 1
ATOM 1521 C CA . ILE A 1 196 ? -2.052 -5.766 -2.275 1.00 80.00 196 ILE A CA 1
ATOM 1522 C C . ILE A 1 196 ? -3.545 -5.569 -1.975 1.00 80.00 196 ILE A C 1
ATOM 1524 O O . ILE A 1 196 ? -4.299 -5.056 -2.804 1.00 80.00 196 ILE A O 1
ATOM 1528 N N . ALA A 1 197 ? -3.979 -5.977 -0.787 1.00 84.69 197 ALA A N 1
ATOM 1529 C CA . ALA A 1 197 ? -5.338 -5.769 -0.302 1.00 84.69 197 ALA A CA 1
ATOM 1530 C C . ALA A 1 197 ? -5.340 -5.249 1.141 1.00 84.69 197 ALA A C 1
ATOM 1532 O O . ALA A 1 197 ? -4.324 -5.280 1.834 1.00 84.69 197 ALA A O 1
ATOM 1533 N N . VAL A 1 198 ? -6.491 -4.747 1.576 1.00 86.31 198 VAL A N 1
ATOM 1534 C CA . VAL A 1 198 ? -6.720 -4.217 2.924 1.00 86.31 198 VAL A CA 1
ATOM 1535 C C . VAL A 1 198 ? -7.861 -4.990 3.567 1.00 86.31 198 VAL A C 1
ATOM 1537 O O . VAL A 1 198 ? -8.853 -5.289 2.904 1.00 86.31 198 VAL A O 1
ATOM 1540 N N . ILE A 1 199 ? -7.736 -5.302 4.853 1.00 86.81 199 ILE A N 1
ATOM 1541 C CA . ILE A 1 199 ? -8.827 -5.883 5.639 1.00 86.81 199 ILE A CA 1
ATOM 1542 C C . ILE A 1 199 ? -9.832 -4.789 5.991 1.00 86.81 199 ILE A C 1
ATOM 1544 O O . ILE A 1 199 ? -9.465 -3.788 6.606 1.00 86.81 199 ILE A O 1
ATOM 1548 N N . THR A 1 200 ? -11.094 -4.976 5.608 1.00 85.56 200 THR A N 1
ATOM 1549 C CA . THR A 1 200 ? -12.146 -3.951 5.732 1.00 85.56 200 THR A CA 1
ATOM 1550 C C . THR A 1 200 ? -13.253 -4.299 6.714 1.00 85.56 200 THR A C 1
ATOM 1552 O O . THR A 1 200 ? -14.174 -3.508 6.881 1.00 85.56 200 THR A O 1
ATOM 1555 N N . ALA A 1 201 ? -13.201 -5.465 7.356 1.00 80.56 201 ALA A N 1
ATOM 1556 C CA . ALA A 1 201 ? -14.225 -5.855 8.318 1.00 80.56 201 ALA A CA 1
ATOM 1557 C C . ALA A 1 201 ? -14.244 -4.920 9.544 1.00 80.56 201 ALA A C 1
ATOM 1559 O O . ALA A 1 201 ? -13.203 -4.416 9.969 1.00 80.56 201 ALA A O 1
ATOM 1560 N N . ASP A 1 202 ? -15.426 -4.731 10.139 1.00 69.12 202 ASP A N 1
ATOM 1561 C CA . ASP A 1 202 ? -15.613 -3.931 11.363 1.00 69.12 202 ASP A CA 1
ATOM 1562 C C . ASP A 1 202 ? -14.991 -4.587 12.607 1.00 69.12 202 ASP A C 1
ATOM 1564 O O . ASP A 1 202 ? -14.765 -3.938 13.629 1.00 69.12 202 ASP A O 1
ATOM 1568 N N . LYS A 1 203 ? -14.731 -5.895 12.528 1.00 78.56 203 LYS A N 1
ATOM 1569 C CA . LYS A 1 203 ? -14.103 -6.712 13.569 1.00 78.56 203 LYS A CA 1
ATOM 1570 C C . LYS A 1 203 ? -12.815 -7.332 13.044 1.00 78.56 203 LYS A C 1
ATOM 1572 O O . LYS A 1 203 ? -12.576 -7.359 11.838 1.00 78.56 203 LYS A O 1
ATOM 1577 N N . GLU A 1 204 ? -12.006 -7.847 13.962 1.00 84.38 204 GLU A N 1
ATOM 1578 C CA . GLU A 1 204 ? -10.820 -8.619 13.604 1.00 84.38 204 GLU A CA 1
ATOM 1579 C C . GLU A 1 204 ? -11.206 -9.856 12.783 1.00 84.38 204 GLU A C 1
ATOM 1581 O O . GLU A 1 204 ? -12.239 -10.488 13.023 1.00 84.38 204 GLU A O 1
ATOM 1586 N N . VAL A 1 205 ? -10.382 -10.174 11.790 1.00 84.69 205 VAL A N 1
ATOM 1587 C CA . VAL A 1 205 ? -10.631 -11.241 10.829 1.00 84.69 205 VAL A CA 1
ATOM 1588 C C . VAL A 1 205 ? -9.679 -12.401 11.087 1.00 84.69 205 VAL A C 1
ATOM 1590 O O . VAL A 1 205 ? -8.464 -12.192 11.086 1.00 84.69 205 VAL A O 1
ATOM 1593 N N . PRO A 1 206 ? -10.197 -13.625 11.264 1.00 85.25 206 PRO A N 1
ATOM 1594 C CA . PRO A 1 206 ? -9.357 -14.793 11.459 1.00 85.25 206 PRO A CA 1
ATOM 1595 C C . PRO A 1 206 ? -8.604 -15.169 10.180 1.00 85.25 206 PRO A C 1
ATOM 1597 O O . PRO A 1 206 ? -9.176 -15.239 9.087 1.00 85.25 206 PRO A O 1
ATOM 1600 N N . ILE A 1 207 ? -7.313 -15.450 10.343 1.00 85.56 207 ILE A N 1
ATOM 1601 C CA . ILE A 1 207 ? -6.493 -16.172 9.374 1.00 85.56 207 ILE A CA 1
ATOM 1602 C C . ILE A 1 207 ? -6.540 -17.653 9.730 1.00 85.56 207 ILE A C 1
ATOM 1604 O O . ILE A 1 207 ? -6.255 -18.031 10.865 1.00 85.56 207 ILE A O 1
ATOM 1608 N N . PHE A 1 208 ? -6.806 -18.493 8.738 1.00 84.75 208 PHE A N 1
ATOM 1609 C CA . PHE A 1 208 ? -6.836 -19.940 8.897 1.00 84.75 208 PHE A CA 1
ATOM 1610 C C . PHE A 1 208 ? -5.606 -20.614 8.278 1.00 84.75 208 PHE A C 1
ATOM 1612 O O . PHE A 1 208 ? -5.187 -20.279 7.166 1.00 84.75 208 PHE A O 1
ATOM 1619 N N . ALA A 1 209 ? -5.062 -21.617 8.960 1.00 82.25 209 ALA A N 1
ATOM 1620 C CA . ALA A 1 209 ? -4.328 -22.713 8.340 1.00 82.25 209 ALA A CA 1
ATOM 1621 C C . ALA A 1 209 ? -5.310 -23.838 8.010 1.00 82.25 209 ALA A C 1
ATOM 1623 O O . ALA A 1 209 ? -6.303 -24.017 8.703 1.00 82.25 209 ALA A O 1
ATOM 1624 N N . PHE A 1 210 ? -5.036 -24.617 6.967 1.00 76.06 210 PHE A N 1
ATOM 1625 C CA . PHE A 1 210 ? -5.742 -25.879 6.754 1.00 76.06 210 PHE A CA 1
ATOM 1626 C C . PHE A 1 210 ? -4.801 -27.016 7.135 1.00 76.06 210 PHE A C 1
ATOM 1628 O O . PHE A 1 210 ? -3.693 -27.102 6.597 1.00 76.06 210 PHE A O 1
ATOM 1635 N N . ASP A 1 211 ? -5.233 -27.867 8.062 1.00 73.75 211 ASP A N 1
ATOM 1636 C CA . ASP A 1 211 ? -4.495 -29.072 8.429 1.00 73.75 211 ASP A CA 1
ATOM 1637 C C . ASP A 1 211 ? -4.535 -30.121 7.294 1.00 73.75 211 ASP A C 1
ATOM 1639 O O . ASP A 1 211 ? -5.195 -29.951 6.263 1.00 73.75 211 ASP A O 1
ATOM 1643 N N . LYS A 1 212 ? -3.830 -31.248 7.474 1.00 70.44 212 LYS A N 1
ATOM 1644 C CA . LYS A 1 212 ? -3.847 -32.364 6.504 1.00 70.44 212 LYS A CA 1
ATOM 1645 C C . LYS A 1 212 ? -5.242 -32.980 6.318 1.00 70.44 212 LYS A C 1
ATOM 1647 O O . LYS A 1 212 ? -5.463 -33.663 5.322 1.00 70.44 212 LYS A O 1
ATOM 1652 N N . SER A 1 213 ? -6.152 -32.739 7.260 1.00 69.94 213 SER A N 1
ATOM 1653 C CA . SER A 1 213 ? -7.541 -33.206 7.262 1.00 69.94 213 SER A CA 1
ATOM 1654 C C . SER A 1 213 ? -8.490 -32.227 6.553 1.00 69.94 213 SER A C 1
ATOM 1656 O O . SER A 1 213 ? -9.652 -32.556 6.336 1.00 69.94 213 SER A O 1
ATOM 1658 N N . GLY A 1 214 ? -8.006 -31.039 6.168 1.00 71.00 214 GLY A N 1
ATOM 1659 C CA . GLY A 1 214 ? -8.783 -29.989 5.515 1.00 71.00 214 GLY A CA 1
ATOM 1660 C C . GLY A 1 214 ? -9.603 -29.111 6.464 1.00 71.00 214 GLY A C 1
ATOM 1661 O O . GLY A 1 214 ? -10.366 -28.272 5.978 1.00 71.00 214 GLY A O 1
ATOM 1662 N N . ASN A 1 215 ? -9.439 -29.260 7.779 1.00 73.56 215 ASN A N 1
ATOM 1663 C CA . ASN A 1 215 ? -10.121 -28.450 8.781 1.00 73.56 215 ASN A CA 1
ATOM 1664 C C . ASN A 1 215 ? -9.402 -27.102 8.959 1.00 73.56 215 ASN A C 1
ATOM 1666 O O . ASN A 1 215 ? -8.170 -27.075 9.038 1.00 73.56 215 ASN A O 1
ATOM 1670 N N . PRO A 1 216 ? -10.144 -25.980 9.001 1.00 78.00 216 PRO A N 1
ATOM 1671 C CA . PRO A 1 216 ? -9.560 -24.673 9.261 1.00 78.00 216 PRO A CA 1
ATOM 1672 C C . PRO A 1 216 ? -9.162 -24.554 10.739 1.00 78.00 216 PRO A C 1
ATOM 1674 O O . PRO A 1 216 ? -10.007 -24.648 11.625 1.00 78.00 216 PRO A O 1
ATOM 1677 N N . GLU A 1 217 ? -7.882 -24.314 10.994 1.00 81.94 217 GLU A N 1
ATOM 1678 C CA . GLU A 1 217 ? -7.331 -23.968 12.302 1.00 81.94 217 GLU A CA 1
ATOM 1679 C C . GLU A 1 217 ? -7.030 -22.468 12.325 1.00 81.94 217 GLU A C 1
ATOM 1681 O O . GLU A 1 217 ? -6.339 -21.951 11.444 1.00 81.94 217 GLU A O 1
ATOM 1686 N N . GLU A 1 218 ? -7.582 -21.748 13.300 1.00 84.56 218 GLU A N 1
ATOM 1687 C CA . GLU A 1 218 ? -7.346 -20.312 13.447 1.00 84.56 218 GLU A CA 1
ATOM 1688 C C . GLU A 1 218 ? -5.910 -20.059 13.919 1.00 84.56 218 GLU A C 1
ATOM 1690 O O . GLU A 1 218 ? -5.498 -20.519 14.980 1.00 84.56 218 GLU A O 1
ATOM 1695 N N . LEU A 1 219 ? -5.142 -19.322 13.116 1.00 81.94 219 LEU A N 1
ATOM 1696 C CA . LEU A 1 219 ? -3.756 -18.971 13.420 1.00 81.94 219 LEU A CA 1
ATOM 1697 C C . LEU A 1 219 ? -3.650 -17.661 14.197 1.00 81.94 219 LEU A C 1
ATOM 1699 O O . LEU A 1 219 ? -2.839 -17.535 15.112 1.00 81.94 219 LEU A O 1
ATOM 1703 N N . ALA A 1 220 ? -4.399 -16.654 13.753 1.00 83.44 220 ALA A N 1
ATOM 1704 C CA . ALA A 1 220 ? -4.316 -15.293 14.256 1.00 83.44 220 ALA A CA 1
ATOM 1705 C C . ALA A 1 220 ? -5.554 -14.492 13.851 1.00 83.44 220 ALA A C 1
ATOM 1707 O O . ALA A 1 220 ? -6.188 -14.780 12.835 1.00 83.44 220 ALA A O 1
ATOM 1708 N N . LEU A 1 221 ? -5.824 -13.429 14.602 1.00 86.19 221 LEU A N 1
ATOM 1709 C CA . LEU A 1 221 ? -6.819 -12.418 14.278 1.00 86.19 221 LEU A CA 1
ATOM 1710 C C . LEU A 1 221 ? -6.112 -11.183 13.718 1.00 86.19 221 LEU A C 1
ATOM 1712 O O . LEU A 1 221 ? -5.177 -10.663 14.330 1.00 86.19 221 LEU A O 1
ATOM 1716 N N . LEU A 1 222 ? -6.540 -10.721 12.542 1.00 86.69 222 LEU A N 1
ATOM 1717 C CA . LEU A 1 222 ? -6.042 -9.489 11.944 1.00 86.69 222 LEU A CA 1
ATOM 1718 C C . LEU A 1 222 ? -7.057 -8.353 12.089 1.00 86.69 222 LEU A C 1
ATOM 1720 O O . LEU A 1 222 ? -8.192 -8.482 11.627 1.00 86.69 222 LEU A O 1
ATOM 1724 N N . PRO A 1 223 ? -6.668 -7.218 12.674 1.00 87.31 223 PRO A N 1
ATOM 1725 C CA . PRO A 1 223 ? -7.534 -6.054 12.794 1.00 87.31 223 PRO A CA 1
ATOM 1726 C C . PRO A 1 223 ? -7.862 -5.383 11.451 1.00 87.31 223 PRO A C 1
ATOM 1728 O O . PRO A 1 223 ? -7.176 -5.520 10.436 1.00 87.31 223 PRO A O 1
ATOM 1731 N N . SER A 1 224 ? -8.932 -4.590 11.472 1.00 88.12 224 SER A N 1
ATOM 1732 C CA . SER A 1 224 ? -9.328 -3.731 10.355 1.00 88.12 224 SER A CA 1
ATOM 1733 C C . SER A 1 224 ? -8.216 -2.747 9.979 1.00 88.12 224 SER A C 1
ATOM 1735 O O . SER A 1 224 ? -7.580 -2.140 10.844 1.00 88.12 224 SER A O 1
ATOM 1737 N N . GLY A 1 225 ? -7.987 -2.562 8.681 1.00 83.38 225 GLY A N 1
ATOM 1738 C CA . GLY A 1 225 ? -6.902 -1.741 8.150 1.00 83.38 225 GLY A CA 1
ATOM 1739 C C . GLY A 1 225 ? -5.559 -2.455 8.031 1.00 83.38 225 GLY A C 1
ATOM 1740 O O . GLY A 1 225 ? -4.605 -1.846 7.549 1.00 83.38 225 GLY A O 1
ATOM 1741 N N . THR A 1 226 ? -5.440 -3.737 8.389 1.00 86.88 226 THR A N 1
ATOM 1742 C CA . THR A 1 226 ? -4.227 -4.497 8.063 1.00 86.88 226 THR A CA 1
ATOM 1743 C C . THR A 1 226 ? -4.062 -4.621 6.550 1.00 86.88 226 THR A C 1
ATOM 1745 O O . THR A 1 226 ? -4.990 -5.007 5.836 1.00 86.88 226 THR A O 1
ATOM 1748 N N . MET A 1 227 ? -2.866 -4.290 6.062 1.00 86.25 227 MET A N 1
ATOM 1749 C CA . MET A 1 227 ? -2.497 -4.526 4.668 1.00 86.25 227 MET A CA 1
ATOM 1750 C C . MET A 1 227 ? -1.962 -5.937 4.498 1.00 86.25 227 MET A C 1
ATOM 1752 O O . MET A 1 227 ? -1.128 -6.387 5.283 1.00 86.25 227 MET A O 1
ATOM 1756 N N . ILE A 1 228 ? -2.411 -6.603 3.443 1.00 84.94 228 ILE A N 1
ATOM 1757 C CA . ILE A 1 228 ? -2.072 -7.987 3.145 1.00 84.94 228 ILE A CA 1
ATOM 1758 C C . ILE A 1 228 ? -1.592 -8.132 1.703 1.00 84.94 228 ILE A C 1
ATOM 1760 O O . ILE A 1 228 ? -2.087 -7.472 0.787 1.00 84.94 228 ILE A O 1
ATOM 1764 N N . GLU A 1 229 ? -0.623 -9.018 1.500 1.00 81.75 229 GLU A N 1
ATOM 1765 C CA . GLU A 1 229 ? -0.218 -9.463 0.166 1.00 81.75 229 GLU A CA 1
ATOM 1766 C C . GLU A 1 229 ? -0.923 -10.782 -0.132 1.00 81.75 229 GLU A C 1
ATOM 1768 O O . GLU A 1 229 ? -0.788 -11.747 0.624 1.00 81.75 229 GLU A O 1
ATOM 1773 N N . LEU A 1 230 ? -1.699 -10.823 -1.212 1.00 80.38 230 LEU A N 1
ATOM 1774 C CA . LEU A 1 230 ? -2.452 -12.014 -1.592 1.00 80.38 230 LEU A CA 1
ATOM 1775 C C . LEU A 1 230 ? -1.565 -12.988 -2.375 1.00 80.38 230 LEU A C 1
ATOM 1777 O O . LEU A 1 230 ? -0.658 -12.583 -3.094 1.00 80.38 230 LEU A O 1
ATOM 1781 N N . GLY A 1 231 ? -1.826 -14.285 -2.251 1.00 75.31 231 GLY A N 1
ATOM 1782 C CA . GLY A 1 231 ? -1.200 -15.324 -3.064 1.00 75.31 231 GLY A CA 1
ATOM 1783 C C . GLY A 1 231 ? -1.896 -15.504 -4.411 1.00 75.31 231 GLY A C 1
ATOM 1784 O O . GLY A 1 231 ? -3.052 -15.118 -4.596 1.00 75.31 231 GLY A O 1
ATOM 1785 N N . VAL A 1 232 ? -1.202 -16.132 -5.364 1.00 65.75 232 VAL A N 1
ATOM 1786 C CA . VAL A 1 232 ? -1.829 -16.580 -6.614 1.00 65.75 232 VAL A CA 1
ATOM 1787 C C . VAL A 1 232 ? -2.779 -17.721 -6.268 1.00 65.75 232 VAL A C 1
ATOM 1789 O O . VAL A 1 232 ? -2.339 -18.786 -5.831 1.00 65.75 232 VAL A O 1
ATOM 1792 N N . ASN A 1 233 ? -4.082 -17.492 -6.442 1.00 60.16 233 ASN A N 1
ATOM 1793 C CA . ASN A 1 233 ? -5.092 -18.491 -6.132 1.00 60.16 233 ASN A CA 1
ATOM 1794 C C . ASN A 1 233 ? -4.963 -19.668 -7.113 1.00 60.16 233 ASN A C 1
ATOM 1796 O O . ASN A 1 233 ? -5.420 -19.589 -8.247 1.00 60.16 233 ASN A O 1
ATOM 1800 N N . LYS A 1 234 ? -4.283 -20.742 -6.699 1.00 51.69 234 LYS A N 1
ATOM 1801 C CA . LYS A 1 234 ? -4.134 -21.969 -7.501 1.00 51.69 234 LYS A CA 1
ATOM 1802 C C . LYS A 1 234 ? -5.306 -22.941 -7.333 1.00 51.69 234 LYS A C 1
ATOM 1804 O O . LYS A 1 234 ? -5.316 -23.974 -7.989 1.00 51.69 234 LYS A O 1
ATOM 1809 N N . ASN A 1 235 ? -6.263 -22.637 -6.454 1.00 49.75 235 ASN A N 1
ATOM 1810 C CA . ASN A 1 235 ? -7.389 -23.514 -6.151 1.00 49.75 235 ASN A CA 1
ATOM 1811 C C . ASN A 1 235 ? -8.712 -22.853 -6.559 1.00 49.75 235 ASN A C 1
ATOM 1813 O O . ASN A 1 235 ? -9.355 -22.173 -5.764 1.00 49.75 235 ASN A O 1
ATOM 1817 N N . GLU A 1 236 ? -9.145 -23.120 -7.792 1.00 48.00 236 GLU A N 1
ATOM 1818 C CA . GLU A 1 236 ? -10.458 -22.716 -8.330 1.00 48.00 236 GLU A CA 1
ATOM 1819 C C . GLU A 1 236 ? -11.640 -23.284 -7.515 1.00 48.00 236 GLU A C 1
ATOM 1821 O O . GLU A 1 236 ? -12.738 -22.738 -7.540 1.00 48.00 236 GLU A O 1
ATOM 1826 N N . ASN A 1 237 ? -11.412 -24.335 -6.716 1.00 48.84 237 ASN A N 1
ATOM 1827 C CA . ASN A 1 23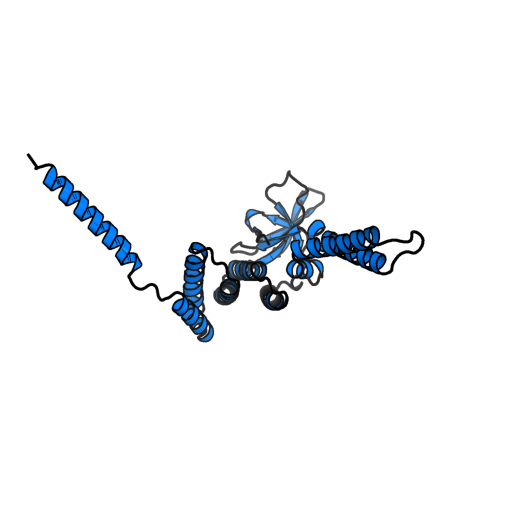7 ? -12.452 -25.017 -5.939 1.00 48.84 237 ASN A CA 1
ATOM 1828 C C . ASN A 1 237 ? -12.762 -24.393 -4.562 1.00 48.84 237 ASN A C 1
ATOM 1830 O O . ASN A 1 237 ? -13.661 -24.873 -3.875 1.00 48.84 237 ASN A O 1
ATOM 1834 N N . LYS A 1 238 ? -12.062 -23.332 -4.130 1.00 53.84 238 LYS A N 1
ATOM 1835 C CA . LYS A 1 238 ? -12.372 -22.598 -2.884 1.00 53.84 238 LYS A CA 1
ATOM 1836 C C . LYS A 1 238 ? -12.620 -21.117 -3.188 1.00 53.84 238 LYS A C 1
ATOM 1838 O O . LYS A 1 238 ? -11.806 -20.262 -2.858 1.00 53.84 238 LYS A O 1
ATOM 1843 N N . ASN A 1 239 ? -13.767 -20.813 -3.798 1.00 62.94 239 ASN A N 1
ATOM 1844 C CA . ASN A 1 239 ? -14.168 -19.448 -4.183 1.00 62.94 239 ASN A CA 1
ATOM 1845 C C . ASN A 1 239 ? -14.318 -18.458 -3.008 1.00 62.94 239 ASN A C 1
ATOM 1847 O O . ASN A 1 239 ? -14.399 -17.249 -3.232 1.00 62.94 239 ASN A O 1
ATOM 1851 N N . GLU A 1 240 ? -14.336 -18.950 -1.769 1.00 74.56 240 GLU A N 1
ATOM 1852 C CA . GLU A 1 240 ? -14.576 -18.141 -0.571 1.00 74.56 240 GLU A CA 1
ATOM 1853 C C . GLU A 1 240 ? -13.298 -17.695 0.148 1.00 74.56 240 GLU A C 1
ATOM 1855 O O . GLU A 1 240 ? -13.343 -16.722 0.901 1.00 74.56 240 GLU A O 1
ATOM 1860 N N . PHE A 1 241 ? -12.157 -18.354 -0.093 1.00 78.38 241 PHE A N 1
ATOM 1861 C CA . PHE A 1 241 ? -10.909 -18.091 0.627 1.00 78.38 241 PHE A CA 1
ATOM 1862 C C . PHE A 1 241 ? -9.795 -17.635 -0.309 1.00 78.38 241 PHE A C 1
ATOM 1864 O O . PHE A 1 241 ? -9.621 -18.156 -1.408 1.00 78.38 241 PHE A O 1
ATOM 1871 N N . VAL A 1 242 ? -8.996 -16.686 0.164 1.00 82.06 242 VAL A N 1
ATOM 1872 C CA . VAL A 1 242 ? -7.814 -16.184 -0.530 1.00 82.06 242 VAL A CA 1
ATOM 1873 C C . VAL A 1 242 ? -6.594 -16.448 0.332 1.00 82.06 242 VAL A C 1
ATOM 1875 O O . VAL A 1 242 ? -6.614 -16.232 1.545 1.00 82.06 242 VAL A O 1
ATOM 1878 N N . GLN A 1 243 ? -5.529 -16.933 -0.300 1.00 84.81 243 GLN A N 1
ATOM 1879 C CA . GLN A 1 243 ? -4.261 -17.127 0.381 1.00 84.81 243 GLN A CA 1
ATOM 1880 C C . GLN A 1 243 ? -3.652 -15.767 0.729 1.00 84.81 243 GLN A C 1
ATOM 1882 O O . GLN A 1 243 ? -3.542 -14.894 -0.131 1.00 84.81 243 GLN A O 1
ATOM 1887 N N . VAL A 1 244 ? -3.216 -15.614 1.971 1.00 83.75 244 VAL A N 1
ATOM 1888 C CA . VAL A 1 244 ? -2.447 -14.471 2.456 1.00 83.75 244 VAL A CA 1
ATOM 1889 C C . VAL A 1 244 ? -0.984 -14.893 2.541 1.00 83.75 244 VAL A C 1
ATOM 1891 O O . VAL A 1 244 ? -0.665 -15.932 3.118 1.00 83.75 244 VAL A O 1
ATOM 1894 N N . LEU A 1 245 ? -0.097 -14.118 1.918 1.00 79.50 245 LEU A N 1
ATOM 1895 C CA . LEU A 1 245 ? 1.355 -14.314 1.954 1.00 79.50 245 LEU A CA 1
ATOM 1896 C C . LEU A 1 245 ? 2.022 -13.468 3.043 1.00 79.50 245 LEU A C 1
ATOM 1898 O O . LEU A 1 245 ? 3.055 -13.873 3.575 1.00 79.50 245 LEU A O 1
ATOM 1902 N N . GLN A 1 246 ? 1.468 -12.287 3.332 1.00 77.81 246 GLN A N 1
ATOM 1903 C CA . GLN A 1 246 ? 1.969 -11.311 4.307 1.00 77.81 246 GLN A CA 1
ATOM 1904 C C . GLN A 1 246 ? 0.791 -10.588 4.989 1.00 77.81 246 GLN A C 1
ATOM 1906 O O . GLN A 1 246 ? -0.229 -10.392 4.326 1.00 77.81 246 GLN A O 1
ATOM 1911 N N . PRO A 1 247 ? 0.922 -10.144 6.257 1.00 70.00 247 PRO A N 1
ATOM 1912 C CA . PRO A 1 247 ? 2.115 -10.264 7.108 1.00 70.00 247 PRO A CA 1
ATOM 1913 C C . PRO A 1 247 ? 2.333 -11.690 7.636 1.00 70.00 247 PRO A C 1
ATOM 1915 O O . PRO A 1 247 ? 3.460 -12.066 7.931 1.00 70.00 247 PRO A O 1
ATOM 1918 N N . MET A 1 248 ? 1.281 -12.509 7.674 1.00 74.38 248 MET A N 1
ATOM 1919 C CA . MET A 1 248 ? 1.335 -13.901 8.117 1.00 74.38 248 MET A CA 1
ATOM 1920 C C . MET A 1 248 ? 0.771 -14.815 7.027 1.00 74.38 248 MET A C 1
ATOM 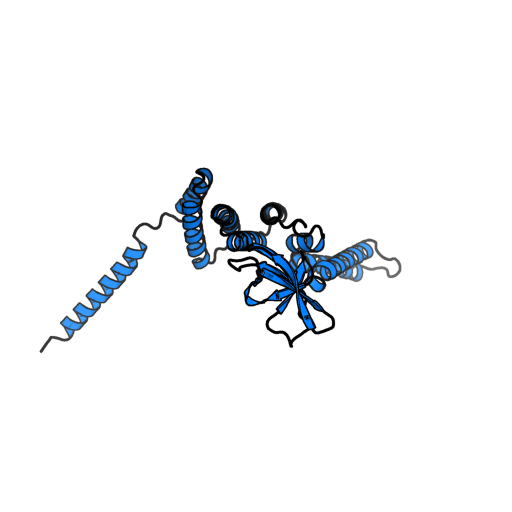1922 O O . MET A 1 248 ? -0.187 -14.456 6.343 1.00 74.38 248 MET A O 1
ATOM 1926 N N . GLY A 1 249 ? 1.383 -15.984 6.841 1.00 79.75 249 GLY A N 1
ATOM 1927 C CA . GLY A 1 249 ? 0.925 -16.970 5.864 1.00 79.75 249 GLY A CA 1
ATOM 1928 C C . GLY A 1 249 ? -0.368 -17.653 6.315 1.00 79.75 249 GLY A C 1
ATOM 1929 O O . GLY A 1 249 ? -0.444 -18.107 7.453 1.00 79.75 249 GLY A O 1
ATOM 1930 N N . GLY A 1 250 ? -1.361 -17.769 5.432 1.00 85.25 250 GLY A N 1
ATOM 1931 C CA . GLY A 1 250 ? -2.607 -18.482 5.733 1.00 85.25 250 GLY A CA 1
ATOM 1932 C C . GLY A 1 250 ? -3.720 -18.202 4.728 1.00 85.25 250 GLY A C 1
ATOM 1933 O O . GLY A 1 250 ? -3.447 -17.902 3.567 1.00 85.25 250 GLY A O 1
ATOM 1934 N N . TRP A 1 251 ? -4.972 -18.314 5.166 1.00 86.56 251 TRP A N 1
ATOM 1935 C CA . TRP A 1 251 ? -6.165 -18.138 4.338 1.00 86.56 251 TRP A CA 1
ATOM 1936 C C . TRP A 1 251 ? -7.181 -17.230 5.022 1.00 86.56 251 TRP A C 1
ATOM 1938 O O . TRP A 1 251 ? -7.479 -17.405 6.199 1.00 86.56 251 TRP A O 1
ATOM 1948 N N . ILE A 1 252 ? -7.740 -16.288 4.267 1.00 87.06 252 ILE A N 1
ATOM 1949 C CA . ILE A 1 252 ? -8.747 -15.334 4.741 1.00 87.06 252 ILE A CA 1
ATOM 1950 C C . ILE A 1 252 ? -9.974 -15.374 3.834 1.00 87.06 252 ILE A C 1
ATOM 1952 O O . ILE A 1 252 ? -9.859 -15.699 2.650 1.00 87.06 252 ILE A O 1
ATOM 1956 N N . LYS A 1 253 ? -11.153 -15.038 4.360 1.00 85.50 253 LYS A N 1
ATOM 1957 C CA . LYS A 1 253 ? -12.363 -14.944 3.539 1.00 85.50 253 LYS A CA 1
ATOM 1958 C C . LYS A 1 253 ? -12.285 -13.766 2.564 1.00 85.50 253 LYS A C 1
ATOM 1960 O O . LYS A 1 253 ? -11.859 -12.667 2.918 1.00 85.50 253 LYS A O 1
ATOM 1965 N N . LYS A 1 254 ? -12.751 -13.970 1.332 1.00 83.44 254 LYS A N 1
ATOM 1966 C CA . LYS A 1 254 ? -12.704 -12.952 0.270 1.00 83.44 254 LYS A CA 1
ATOM 1967 C C . LYS A 1 254 ? -13.581 -11.725 0.561 1.00 83.44 254 LYS A C 1
ATOM 1969 O O . LYS A 1 254 ? -13.245 -10.627 0.142 1.00 83.44 254 LYS A O 1
ATOM 1974 N N . GLU A 1 255 ? -14.686 -11.893 1.280 1.00 83.81 255 GLU A N 1
ATOM 1975 C CA . GLU A 1 255 ? -15.612 -10.800 1.625 1.00 83.81 255 GLU A CA 1
ATOM 1976 C C . GLU A 1 255 ? -15.021 -9.778 2.608 1.00 83.81 255 GLU A C 1
ATOM 1978 O O . GLU A 1 255 ? -15.429 -8.622 2.630 1.00 83.81 255 GLU A O 1
ATOM 1983 N N . SER A 1 256 ? -14.031 -10.192 3.401 1.00 83.81 256 SER A N 1
ATOM 1984 C CA . SER A 1 256 ? -13.389 -9.341 4.408 1.00 83.81 256 SER A CA 1
ATOM 1985 C C . SER A 1 256 ? -12.239 -8.484 3.873 1.00 83.81 256 SER A C 1
ATOM 1987 O O . SER A 1 256 ? -11.590 -7.779 4.650 1.00 83.81 256 SER A O 1
ATOM 1989 N N . ILE A 1 257 ? -11.961 -8.563 2.568 1.00 85.00 257 ILE A N 1
ATOM 1990 C CA . ILE A 1 257 ? -10.821 -7.900 1.939 1.00 85.00 257 ILE A CA 1
ATOM 1991 C C . ILE A 1 257 ? -11.270 -6.963 0.819 1.00 85.00 257 ILE A C 1
ATOM 1993 O O . ILE A 1 257 ? -12.134 -7.287 0.007 1.00 85.00 257 ILE A O 1
ATOM 1997 N N . GLN A 1 258 ? -10.606 -5.818 0.724 1.00 84.19 258 GLN A N 1
ATOM 1998 C CA . GLN A 1 258 ? -10.717 -4.908 -0.405 1.00 84.19 258 GLN A CA 1
ATOM 1999 C C . GLN A 1 258 ? -9.381 -4.864 -1.137 1.00 84.19 258 GLN A C 1
ATOM 2001 O O . GLN A 1 258 ? -8.363 -4.432 -0.592 1.00 84.19 258 GLN A O 1
ATOM 2006 N N . THR A 1 259 ? -9.372 -5.321 -2.388 1.00 77.44 259 THR A N 1
ATOM 2007 C CA . THR A 1 259 ? -8.199 -5.190 -3.254 1.00 77.44 259 THR A CA 1
ATOM 2008 C C . THR A 1 259 ? -8.065 -3.740 -3.693 1.00 77.44 259 THR A C 1
ATOM 2010 O O . THR A 1 259 ? -8.969 -3.194 -4.325 1.00 77.44 259 THR A O 1
ATOM 2013 N N . VAL A 1 260 ? -6.930 -3.123 -3.374 1.00 67.81 260 VAL A N 1
ATOM 2014 C CA . VAL A 1 260 ? -6.583 -1.799 -3.890 1.00 67.81 260 VAL A CA 1
ATOM 2015 C C . VAL A 1 260 ? -5.662 -2.041 -5.073 1.00 67.81 260 VAL A C 1
ATOM 2017 O O . VAL A 1 260 ? -4.510 -2.433 -4.898 1.00 67.81 260 VAL A O 1
ATOM 2020 N N . ILE A 1 261 ? -6.204 -1.909 -6.282 1.00 57.66 261 ILE A N 1
ATOM 2021 C CA . ILE A 1 261 ? -5.449 -2.152 -7.514 1.00 57.66 261 ILE A CA 1
ATOM 2022 C C . ILE A 1 261 ? -4.427 -1.007 -7.677 1.00 57.66 261 ILE A C 1
ATOM 2024 O O . ILE A 1 261 ? -4.850 0.153 -7.682 1.00 57.66 261 ILE A O 1
ATOM 2028 N N . PRO A 1 262 ? -3.113 -1.301 -7.745 1.00 49.06 262 PRO A N 1
ATOM 2029 C CA . PRO A 1 262 ? -2.091 -0.327 -8.117 1.00 49.06 262 PRO A CA 1
ATOM 2030 C C . PRO A 1 262 ? -2.109 0.025 -9.605 1.00 49.06 262 PRO A C 1
ATOM 2032 O O . PRO A 1 262 ? -2.458 -0.858 -10.423 1.00 49.06 262 PRO A O 1
#

Foldseek 3Di:
DDDVVVVVVVVVVVVVVVVVVVVVVVVPDPDPLVVLVVVLVVCVVVVNLVSNLVSLVVSCVVCVVVVDDALVSLQSNLVSCVVVVVQQSSLLSLVSSLVRDPDLVVNVVSVVVLQVSCVVQPVVCRPPPDPQVVLCSNQPLVNLVVLLVVLVVLLVVCVVPPPDDDDDDVSPVVSVVSNVVSVVSCCSRPVQWAFKKFFADPAWWFFFDQDPVRDTDTDDTHGGNDIFTWDDPPDPPCPQWTFTPPPDTGITGPVRIDGNGD

Solvent-accessible surface area (backbone atoms only — not comparable to full-atom values): 14201 Å² total; per-residue (Å²): 134,83,58,68,68,62,54,52,54,52,53,54,50,51,52,51,50,49,51,49,50,58,54,45,63,72,62,65,72,70,67,54,75,68,53,39,53,53,51,22,53,52,25,51,75,67,72,34,38,71,61,16,37,51,37,42,52,52,50,50,55,55,33,51,75,73,71,52,85,70,24,66,61,29,43,52,40,14,54,23,28,42,76,71,64,40,40,30,60,11,46,52,26,31,52,50,15,38,61,62,45,86,48,68,74,65,32,50,55,39,52,53,49,54,46,52,51,39,47,74,74,60,46,84,66,51,71,60,87,50,63,48,62,57,45,42,72,68,52,45,72,68,56,36,51,48,41,27,51,52,12,50,50,41,33,51,50,50,59,75,71,51,88,64,96,86,65,89,51,70,62,38,57,51,13,50,49,37,27,52,50,22,50,52,50,42,44,60,34,60,70,73,39,47,62,49,28,32,25,59,38,98,52,64,43,61,28,26,42,67,51,99,86,67,51,78,42,79,75,48,71,43,52,45,33,43,66,32,32,30,45,81,80,84,56,86,89,46,86,57,55,39,41,29,60,30,80,57,74,33,32,32,56,51,89,43,48,46,75,56,84,120